Protein AF-A0A8B6FAY8-F1 (afdb_monomer)

Sequence (235 aa):
MKKMNVSWNGFGVEGAISLCDALKHNQVLEELNVMNCRLTTEAAVLIGKGLAVNETTALKVIKIGKNPMQSAGCYGICAAILRNPNCVLEEIDFEDVLVNKDFEEIFKQVKEQLPNIKMKHGGMEPPQKPKAKIHPMVKLMNYIEKNNLKLIDFFSQLDKDGSMCISYDEFEQGLEENGIKLTKEEIELLLEELDSDGDGDINFSELATGHTEFKERTDNINTILTASQPRPLTT

Nearest PDB structures (foldseek):
  4pki-assembly1_G  TM=7.526E-01  e=2.232E-03  Homo sapiens
  4z8g-assembly1_A  TM=7.901E-01  e=6.035E-03  Homo sapiens
  8iai-assembly1_Y  TM=6.857E-01  e=1.318E-03  Sus scrofa
  4kxf-assembly11_D  TM=5.486E-01  e=1.266E-01  Mus musculus
  4kxf-assembly2_B  TM=3.232E-01  e=2.272E-01  Mus musculus

Radius of gyration: 25.47 Å; Cα contacts (8 Å, |Δi|>4): 366; chains: 1; bounding box: 74×35×64 Å

Solvent-accessible surface area (backbone atoms only — not comparable to full-atom values): 12374 Å² total; per-residue (Å²): 115,46,69,48,77,56,47,72,34,90,41,30,52,68,42,19,51,54,47,10,63,51,39,40,71,33,62,56,42,28,33,44,31,45,27,39,13,60,27,32,34,67,19,34,35,38,36,12,53,10,53,27,65,18,72,61,39,42,40,27,34,44,32,54,15,54,24,70,19,54,33,68,11,56,36,33,36,46,55,15,48,69,63,18,89,51,63,55,54,42,34,42,34,30,41,72,27,42,31,46,70,70,38,57,56,51,47,53,55,40,36,72,78,35,76,76,49,42,77,45,56,49,47,69,51,75,85,71,70,80,72,76,80,75,54,53,68,58,57,53,49,51,47,35,59,75,69,71,47,53,72,68,58,54,48,60,65,30,30,79,87,68,76,69,39,31,41,65,67,34,47,57,50,35,32,53,78,70,68,50,90,70,54,70,72,43,49,52,53,47,46,70,66,27,32,81,87,70,82,71,42,40,37,65,68,33,54,54,47,42,52,51,54,52,49,53,55,51,54,50,51,53,51,54,61,63,70,67,56,79,76,80,84,81,126

InterPro domains:
  IPR001611 Leucine-rich repeat [PF13516] (3-20)
  IPR001611 Leucine-rich repeat [PF13516] (25-47)
  IPR002048 EF-hand domain [PF13499] (150-208)
  IPR002048 EF-hand domain [PS50222] (146-181)
  IPR002048 EF-hand domain [PS50222] (182-217)
  IPR002048 EF-hand domain [SM00054] (150-178)
  IPR002048 EF-hand domain [SM00054] (186-214)
  IPR002048 EF-hand domain [cd00051] (150-212)
  IPR011992 EF-hand domain pair [SSF47473] (138-211)
  IPR018247 EF-Hand 1, calcium-binding site [PS00018] (195-207)
  IPR032675 Leucine-rich repeat domain superfamily [G3DSA:3.80.10.10] (1-120)
  IPR052394 Leucine-rich repeat-containing protein [PTHR24114] (4-199)

Secondary structure (DSSP, 8-state):
--EEE-TTS--HHHHHHHHHHHHHT-SS--EEE-TTS---HHHHHHHHHHHHH-TT----EEE--SSS-HHHHHHHHHHHHHH-TT----EEEETT--B-HHHHHHHHHHHHH-TT-EEEES-BPP---------HHHHHHHHHHHTT--HHHHHHHH-SS--SEE-HHHHHHHHHHTT----HHHHHHHHHHH-SS-SSSEEHHHHHHHHHHHHHHHHHHHHHHHHTSPPP---

Foldseek 3Di:
DAEDAPAPAQCEQVVLLVLLVCLLAAQHHAYYHHANNQYALNSLLSNLNSLLNNQRDNHAYYAHANYNNAQSSLLSNLVSLLNHLNDNHQEYERAAHAHEPSSVVSVVVSCVSVVNHYYYHPYHDDPPDPPPPDQLLVLVVCLCVVVVHDLVRLQVQLPPVPPQWHALVSQVVSCVVSVRDDDPVSSVVVQVQQVPVPPRIHHSVSSVVSNVVVVVVVVVVVVVVVVPDDDPPDD

Organism: Mytilus galloprovincialis (NCBI:txid29158)

Structure (mmCIF, N/CA/C/O backbone):
data_AF-A0A8B6FAY8-F1
#
_entry.id   AF-A0A8B6FAY8-F1
#
loop_
_atom_site.group_PDB
_atom_site.id
_atom_site.type_symbol
_atom_site.label_atom_id
_atom_site.label_alt_id
_atom_site.label_comp_id
_atom_site.label_asym_id
_atom_site.label_entity_id
_atom_site.label_seq_id
_atom_site.pdbx_PDB_ins_code
_atom_site.Cartn_x
_atom_site.Cartn_y
_atom_site.Cartn_z
_atom_site.occupancy
_atom_site.B_iso_or_equiv
_atom_site.auth_seq_id
_atom_site.auth_comp_id
_atom_site.auth_asym_id
_atom_site.auth_atom_id
_atom_site.pdbx_PDB_model_num
ATOM 1 N N . MET A 1 1 ? -19.580 -13.620 21.944 1.00 77.75 1 MET A N 1
ATOM 2 C CA . MET A 1 1 ? -18.206 -13.524 22.493 1.00 77.75 1 MET A CA 1
ATOM 3 C C . MET A 1 1 ? -17.715 -12.099 22.261 1.00 77.75 1 MET A C 1
ATOM 5 O O . MET A 1 1 ? -17.911 -11.619 21.157 1.00 77.75 1 MET A O 1
ATOM 9 N N . LYS A 1 2 ? -17.158 -11.413 23.273 1.00 93.25 2 LYS A N 1
ATOM 10 C CA . LYS A 1 2 ? -16.755 -9.989 23.165 1.00 93.25 2 LYS A CA 1
ATOM 11 C C . LYS A 1 2 ? -15.282 -9.773 22.818 1.00 93.25 2 LYS A C 1
ATOM 13 O O . LYS A 1 2 ? -14.934 -8.736 22.276 1.00 93.25 2 LYS A O 1
ATOM 18 N N . LYS A 1 3 ? -14.418 -10.739 23.125 1.00 96.50 3 LYS A N 1
ATOM 19 C CA . LYS A 1 3 ? -12.984 -10.666 22.841 1.00 96.50 3 LYS A CA 1
ATOM 20 C C . LYS A 1 3 ? -12.551 -11.924 22.116 1.00 96.50 3 LYS A C 1
ATOM 22 O O . LYS A 1 3 ? -12.895 -13.016 22.561 1.00 96.50 3 LYS A O 1
ATOM 27 N N . MET A 1 4 ? -11.802 -11.763 21.037 1.00 95.19 4 MET A N 1
ATOM 28 C CA . MET A 1 4 ? -11.285 -12.857 20.228 1.00 95.19 4 MET A CA 1
ATOM 29 C C . MET A 1 4 ? -9.804 -12.614 19.980 1.00 95.19 4 MET A C 1
ATOM 31 O O . MET A 1 4 ? -9.412 -11.595 19.416 1.00 95.19 4 MET A O 1
ATOM 35 N N . ASN A 1 5 ? -8.981 -13.561 20.418 1.00 94.88 5 ASN A N 1
ATOM 36 C CA . ASN A 1 5 ? -7.552 -13.550 20.169 1.00 94.88 5 ASN A CA 1
ATOM 37 C C . ASN A 1 5 ? -7.186 -14.783 19.353 1.00 94.88 5 ASN A C 1
ATOM 39 O O . ASN A 1 5 ? -7.287 -15.905 19.839 1.00 94.88 5 ASN A O 1
ATOM 43 N N . VAL A 1 6 ? -6.766 -14.540 18.119 1.00 91.88 6 VAL A N 1
ATOM 44 C CA . VAL A 1 6 ? -6.257 -15.544 17.186 1.00 91.88 6 VAL A CA 1
ATOM 45 C C . VAL A 1 6 ? -4.869 -15.147 16.681 1.00 91.88 6 VAL A C 1
ATOM 47 O O . VAL A 1 6 ? -4.478 -15.547 15.590 1.00 91.88 6 VAL A O 1
ATOM 50 N N . SER A 1 7 ? -4.117 -14.367 17.465 1.00 92.94 7 SER A N 1
ATOM 51 C CA . SER A 1 7 ? -2.718 -14.045 17.161 1.00 92.94 7 SER A CA 1
ATOM 52 C C . SER A 1 7 ? -1.852 -15.302 17.038 1.00 92.94 7 SER A C 1
ATOM 54 O O . SER A 1 7 ? -2.200 -16.355 17.576 1.00 92.94 7 SER A O 1
ATOM 56 N N . TRP A 1 8 ? -0.723 -15.187 16.334 1.00 89.88 8 TRP A N 1
ATOM 57 C CA . TRP A 1 8 ? 0.223 -16.289 16.099 1.00 89.88 8 TRP A CA 1
ATOM 58 C C . TRP A 1 8 ? -0.372 -17.485 15.342 1.00 89.88 8 TRP A C 1
ATOM 60 O O . TRP A 1 8 ? 0.019 -18.630 15.559 1.00 89.88 8 TRP A O 1
ATOM 70 N N . ASN A 1 9 ? -1.296 -17.220 14.417 1.00 89.38 9 ASN A N 1
ATOM 71 C CA . ASN A 1 9 ? -1.856 -18.232 13.523 1.00 89.38 9 ASN A CA 1
ATOM 72 C C . ASN A 1 9 ? -1.519 -17.921 12.063 1.00 89.38 9 ASN A C 1
ATOM 74 O O . ASN A 1 9 ? -1.472 -16.770 11.659 1.00 89.38 9 ASN A O 1
ATOM 78 N N . GLY A 1 10 ? -1.322 -18.934 11.224 1.00 80.38 10 GLY A N 1
ATOM 79 C CA . GLY A 1 10 ? -1.042 -18.736 9.797 1.00 80.38 10 GLY A CA 1
ATOM 80 C C . GLY A 1 10 ? -2.285 -18.379 8.977 1.00 80.38 10 GLY A C 1
ATOM 81 O O . GLY A 1 10 ? -2.655 -19.165 8.117 1.00 80.38 10 GLY A O 1
ATOM 82 N N . PHE A 1 11 ? -2.940 -17.242 9.245 1.00 77.88 11 PHE A N 1
ATOM 83 C CA . PHE A 1 11 ? -4.167 -16.840 8.533 1.00 77.88 11 PHE A CA 1
ATOM 84 C C . PHE A 1 11 ? -3.900 -16.473 7.074 1.00 77.88 11 PHE A C 1
ATOM 86 O O . PHE A 1 11 ? -4.683 -16.854 6.208 1.00 77.88 11 PHE A O 1
ATOM 93 N N . GLY A 1 12 ? -2.830 -15.714 6.812 1.00 84.75 12 GLY A N 1
ATOM 94 C CA . GLY A 1 12 ? -2.558 -15.210 5.467 1.00 84.75 12 GLY A CA 1
ATOM 95 C C . GLY A 1 12 ? -3.711 -14.363 4.912 1.00 84.75 12 GLY A C 1
ATOM 96 O O . GLY A 1 12 ? -4.473 -13.744 5.660 1.00 84.75 12 GLY A O 1
ATOM 97 N N . VAL A 1 13 ? -3.836 -14.321 3.588 1.00 91.25 13 VAL A N 1
ATOM 98 C CA . VAL A 1 13 ? -4.863 -13.518 2.907 1.00 91.25 13 VAL A CA 1
ATOM 99 C C . VAL A 1 13 ? -6.238 -14.185 3.015 1.00 91.25 13 VAL A C 1
ATOM 101 O O . VAL A 1 13 ? -7.237 -13.508 3.236 1.00 91.25 13 VAL A O 1
ATOM 104 N N . GLU A 1 14 ? -6.304 -15.512 2.958 1.00 92.81 14 GLU A N 1
ATOM 105 C CA . GLU A 1 14 ? -7.540 -16.298 3.019 1.00 92.81 14 GLU A CA 1
ATOM 106 C C . GLU A 1 14 ? -8.270 -16.104 4.353 1.00 92.81 14 GLU A C 1
ATOM 108 O O . GLU A 1 14 ? -9.488 -15.893 4.410 1.00 92.81 14 GLU A O 1
ATOM 113 N N . GLY A 1 15 ? -7.510 -16.099 5.448 1.00 92.06 15 GLY A N 1
ATOM 114 C CA . GLY A 1 15 ? -8.042 -15.784 6.763 1.00 92.06 15 GLY A CA 1
ATOM 115 C C . GLY A 1 15 ? -8.535 -14.336 6.865 1.00 92.06 15 GLY A C 1
ATOM 116 O O . GLY A 1 15 ? -9.541 -14.073 7.525 1.00 92.06 15 GLY A O 1
ATOM 117 N N . ALA A 1 16 ? -7.883 -13.399 6.174 1.00 94.50 16 ALA A N 1
ATOM 118 C CA . ALA A 1 16 ? -8.314 -12.006 6.112 1.00 94.50 16 ALA A CA 1
ATOM 119 C C . ALA A 1 16 ? -9.612 -11.813 5.315 1.00 94.50 16 ALA A C 1
ATOM 121 O O . ALA A 1 16 ? -10.423 -10.972 5.694 1.00 94.50 16 ALA A O 1
ATOM 122 N N . ILE A 1 17 ? -9.849 -12.610 4.265 1.00 95.31 17 ILE A N 1
ATOM 123 C CA . ILE A 1 17 ? -11.136 -12.648 3.545 1.00 95.31 17 ILE A CA 1
ATOM 124 C C . ILE A 1 17 ? -12.249 -13.078 4.503 1.00 95.31 17 ILE A C 1
ATOM 126 O O . ILE A 1 17 ? -13.260 -12.392 4.636 1.00 95.31 17 ILE A O 1
ATOM 130 N N . SER A 1 18 ? -12.020 -14.164 5.241 1.00 95.06 18 SER A N 1
ATOM 131 C CA . SER A 1 18 ? -12.998 -14.679 6.205 1.00 95.06 18 SER A CA 1
ATOM 132 C C . SER A 1 18 ? -13.285 -13.666 7.321 1.00 95.06 18 SER A C 1
ATOM 134 O O . SER A 1 18 ? -14.437 -13.446 7.695 1.00 95.06 18 SER A O 1
ATOM 136 N N . LEU A 1 19 ? -12.241 -13.007 7.837 1.00 93.94 19 LEU A N 1
ATOM 137 C CA . LEU A 1 19 ? -12.380 -11.933 8.821 1.00 93.94 19 LEU A CA 1
ATOM 138 C C . LEU A 1 19 ? -13.103 -10.718 8.248 1.00 93.94 19 LEU A C 1
ATOM 140 O O . LEU A 1 19 ? -13.924 -10.142 8.949 1.00 93.94 19 LEU A O 1
ATOM 144 N N . CYS A 1 20 ? -12.818 -10.331 7.004 1.00 95.00 20 CYS A N 1
ATOM 145 C CA . CYS A 1 20 ? -13.522 -9.253 6.321 1.00 95.00 20 CYS A CA 1
ATOM 146 C C . CYS A 1 20 ? -15.024 -9.522 6.349 1.00 95.00 20 CYS A C 1
ATOM 148 O O . CYS A 1 20 ? -15.757 -8.707 6.901 1.00 95.00 20 CYS A O 1
ATOM 150 N N . ASP A 1 21 ? -15.465 -10.681 5.855 1.00 94.88 21 ASP A N 1
ATOM 151 C CA . ASP A 1 21 ? -16.883 -11.044 5.814 1.00 94.88 21 ASP A CA 1
ATOM 152 C C . ASP A 1 21 ? -17.516 -11.109 7.209 1.00 94.88 21 ASP A C 1
ATOM 154 O O . ASP A 1 21 ? -18.602 -10.566 7.418 1.00 94.88 21 ASP A O 1
ATOM 158 N N . ALA A 1 22 ? -16.819 -11.679 8.194 1.00 93.38 22 ALA A N 1
ATOM 159 C CA . ALA A 1 22 ? -17.295 -11.699 9.576 1.00 93.38 22 ALA A CA 1
ATOM 160 C C . ALA A 1 22 ? -17.425 -10.284 10.170 1.00 93.38 22 ALA A C 1
ATOM 162 O O . ALA A 1 22 ? -18.392 -9.983 10.873 1.00 93.38 22 ALA A O 1
ATOM 163 N N . LEU A 1 23 ? -16.467 -9.399 9.878 1.00 93.88 23 LEU A N 1
ATOM 164 C CA . LEU A 1 23 ? -16.452 -8.029 10.377 1.00 93.88 23 LEU A CA 1
ATOM 165 C C . LEU A 1 23 ? -17.563 -7.177 9.775 1.00 93.88 23 LEU A C 1
ATOM 167 O O . LEU A 1 23 ? -18.051 -6.319 10.500 1.00 93.88 23 LEU A O 1
ATOM 171 N N . LYS A 1 24 ? -18.019 -7.433 8.539 1.00 93.94 24 LYS A N 1
ATOM 172 C CA . LYS A 1 24 ? -19.167 -6.718 7.938 1.00 93.94 24 LYS A CA 1
ATOM 173 C C . LYS A 1 24 ? -20.433 -6.825 8.786 1.00 93.94 24 LYS A C 1
ATOM 175 O O . LYS A 1 24 ? -21.237 -5.901 8.818 1.00 93.94 24 LYS A O 1
ATOM 180 N N . HIS A 1 25 ? -20.599 -7.955 9.470 1.00 92.19 25 HIS A N 1
ATOM 181 C CA . HIS A 1 25 ? -21.801 -8.297 10.229 1.00 92.19 25 HIS A CA 1
ATOM 182 C C . HIS A 1 25 ? -21.568 -8.326 11.745 1.00 92.19 25 HIS A C 1
ATOM 184 O O . HIS A 1 25 ? -22.443 -8.749 12.503 1.00 92.19 25 HIS A O 1
ATOM 190 N N . ASN A 1 26 ? -20.389 -7.912 12.218 1.00 90.69 26 ASN A N 1
ATOM 191 C CA . ASN A 1 26 ? -20.065 -7.985 13.635 1.00 90.69 26 ASN A CA 1
ATOM 192 C C . ASN A 1 26 ? -20.876 -6.973 14.462 1.00 90.69 26 ASN A C 1
ATOM 194 O O . ASN A 1 26 ? -20.707 -5.770 14.304 1.00 90.69 26 ASN A O 1
ATOM 198 N N . GLN A 1 27 ? -21.658 -7.466 15.422 1.00 89.75 27 GLN A N 1
ATOM 199 C CA . GLN A 1 27 ? -22.455 -6.640 16.344 1.00 89.75 27 GLN A CA 1
ATOM 200 C C . GLN A 1 27 ? -22.048 -6.797 17.815 1.00 89.75 27 GLN A C 1
ATOM 202 O O . GLN A 1 27 ? -22.598 -6.131 18.686 1.00 89.75 27 GLN A O 1
ATOM 207 N N . VAL A 1 28 ? -21.127 -7.719 18.125 1.00 93.44 28 VAL A N 1
ATOM 208 C CA . VAL A 1 28 ? -20.870 -8.147 19.515 1.00 93.44 28 VAL A CA 1
ATOM 209 C C . VAL A 1 28 ? -19.389 -8.146 19.875 1.00 93.44 28 VAL A C 1
ATOM 211 O O . VAL A 1 28 ? -19.049 -7.938 21.039 1.00 93.44 28 VAL A O 1
ATOM 214 N N . LEU A 1 29 ? -18.497 -8.416 18.920 1.00 95.25 29 LEU A N 1
ATOM 215 C CA . LEU A 1 29 ? -17.065 -8.443 19.183 1.00 95.25 29 LEU A CA 1
ATOM 216 C C . LEU A 1 29 ? -16.560 -7.017 19.416 1.00 95.25 29 LEU A C 1
ATOM 218 O O . LEU A 1 29 ? -16.698 -6.163 18.544 1.00 95.25 29 LEU A O 1
ATOM 222 N N . GLU A 1 30 ? -15.960 -6.801 20.581 1.00 96.94 30 GLU A N 1
ATOM 223 C CA . GLU A 1 30 ? -15.401 -5.529 21.041 1.00 96.94 30 GLU A CA 1
ATOM 224 C C . GLU A 1 30 ? -13.873 -5.491 20.894 1.00 96.94 30 GLU A C 1
ATOM 226 O O . GLU A 1 30 ? -13.310 -4.426 20.661 1.00 96.94 30 GLU A O 1
ATOM 231 N N . GLU A 1 31 ? -13.189 -6.635 20.987 1.00 97.88 31 GLU A N 1
ATOM 232 C CA . GLU A 1 31 ? -11.732 -6.729 20.824 1.00 97.88 31 GLU A CA 1
ATOM 233 C C . GLU A 1 31 ? -11.356 -7.873 19.878 1.00 97.88 31 GLU A C 1
ATOM 235 O O . GLU A 1 31 ? -11.687 -9.035 20.136 1.00 97.88 31 GLU A O 1
ATOM 240 N N . LEU A 1 32 ? -10.621 -7.542 18.814 1.00 96.56 32 LEU A N 1
ATOM 241 C CA . LEU A 1 32 ? -10.039 -8.497 17.873 1.00 96.56 32 LEU A CA 1
ATOM 242 C C . LEU A 1 32 ? -8.514 -8.398 17.910 1.00 96.56 32 LEU A C 1
ATOM 244 O O . LEU A 1 32 ? -7.945 -7.339 17.651 1.00 96.56 32 LEU A O 1
ATOM 248 N N . ASN A 1 33 ? -7.852 -9.519 18.178 1.00 97.31 33 ASN A N 1
ATOM 249 C CA . ASN A 1 33 ? -6.403 -9.635 18.100 1.00 97.31 33 ASN A CA 1
ATOM 250 C C . ASN A 1 33 ? -5.999 -10.677 17.049 1.00 97.31 33 ASN A C 1
ATOM 252 O O . ASN A 1 33 ? -6.255 -11.870 17.215 1.00 97.31 33 ASN A O 1
ATOM 256 N N . VAL A 1 34 ? -5.356 -10.195 15.988 1.00 95.75 34 VAL A N 1
ATOM 257 C CA . VAL A 1 34 ? -4.842 -10.943 14.829 1.00 95.75 34 VAL A CA 1
ATOM 258 C C . VAL A 1 34 ? -3.355 -10.626 14.603 1.00 95.75 34 VAL A C 1
ATOM 260 O O . VAL A 1 34 ? -2.861 -10.625 13.474 1.00 95.75 34 VAL A O 1
ATOM 263 N N . MET A 1 35 ? -2.630 -10.296 15.677 1.00 95.12 35 MET A N 1
ATOM 264 C CA . MET A 1 35 ? -1.199 -10.011 15.591 1.00 95.12 35 MET A CA 1
ATOM 265 C C . MET A 1 35 ? -0.406 -11.237 15.143 1.00 95.12 35 MET A C 1
ATOM 267 O O . MET A 1 35 ? -0.705 -12.361 15.542 1.00 95.12 35 MET A O 1
ATOM 271 N N . ASN A 1 36 ? 0.655 -11.013 14.370 1.00 92.75 36 ASN A N 1
ATOM 272 C CA . ASN A 1 36 ? 1.551 -12.076 13.914 1.00 92.75 36 ASN A CA 1
ATOM 273 C C . ASN A 1 36 ? 0.829 -13.229 13.197 1.00 92.75 36 ASN A C 1
ATOM 275 O O . ASN A 1 36 ? 1.046 -14.409 13.471 1.00 92.75 36 ASN A O 1
ATOM 279 N N . CYS A 1 37 ? -0.060 -12.855 12.279 1.00 93.62 37 CYS A N 1
ATOM 280 C CA . CYS A 1 37 ? -0.882 -13.764 11.494 1.00 93.62 37 CYS A CA 1
ATOM 281 C C . CYS A 1 37 ? -0.487 -13.857 10.008 1.00 93.62 37 CYS A C 1
ATOM 283 O O . CYS A 1 37 ? -1.244 -14.379 9.185 1.00 93.62 37 CYS A O 1
ATOM 285 N N . ARG A 1 38 ? 0.708 -13.350 9.663 1.00 92.31 38 ARG A N 1
ATOM 286 C CA . ARG A 1 38 ? 1.231 -13.212 8.288 1.00 92.31 38 ARG A CA 1
ATOM 287 C C . ARG A 1 38 ? 0.305 -12.403 7.370 1.00 92.31 38 ARG A C 1
ATOM 289 O O . ARG A 1 38 ? 0.188 -12.694 6.183 1.00 92.31 38 ARG A O 1
ATOM 296 N N . LEU A 1 39 ? -0.346 -11.379 7.919 1.00 93.88 39 LEU A N 1
ATOM 297 C CA . LEU A 1 39 ? -1.227 -10.495 7.159 1.00 93.88 39 LEU A CA 1
ATOM 298 C C . LEU A 1 39 ? -0.387 -9.521 6.322 1.00 93.88 39 LEU A C 1
ATOM 300 O O . LEU A 1 39 ? 0.304 -8.655 6.854 1.00 93.88 39 LEU A O 1
ATOM 304 N N . THR A 1 40 ? -0.425 -9.686 5.004 1.00 95.38 40 THR A N 1
ATOM 305 C CA . THR A 1 40 ? 0.199 -8.768 4.043 1.00 95.38 40 THR A CA 1
ATOM 306 C C . THR A 1 40 ? -0.588 -7.457 3.938 1.00 95.38 40 THR A C 1
ATOM 308 O O . THR A 1 40 ? -1.651 -7.288 4.541 1.00 95.38 40 THR A O 1
ATOM 311 N N . THR A 1 41 ? -0.092 -6.512 3.138 1.00 95.56 41 THR A N 1
ATOM 312 C CA . THR A 1 41 ? -0.809 -5.266 2.825 1.00 95.56 41 THR A CA 1
ATOM 313 C C . THR A 1 41 ? -2.215 -5.539 2.286 1.00 95.56 41 THR A C 1
ATOM 315 O O . THR A 1 41 ? -3.179 -4.923 2.733 1.00 95.56 41 THR A O 1
ATOM 318 N N . GLU A 1 42 ? -2.348 -6.507 1.378 1.00 95.81 42 GLU A N 1
ATOM 319 C CA . GLU A 1 42 ? -3.635 -6.922 0.813 1.00 95.81 42 GLU A CA 1
ATOM 320 C C . GLU A 1 42 ? -4.598 -7.432 1.893 1.00 95.81 42 GLU A C 1
ATOM 322 O O . GLU A 1 42 ? -5.752 -7.003 1.956 1.00 95.81 42 GLU A O 1
ATOM 327 N N . ALA A 1 43 ? -4.108 -8.287 2.793 1.00 95.56 43 ALA A N 1
ATOM 328 C CA . ALA A 1 43 ? -4.891 -8.817 3.903 1.00 95.56 43 ALA A CA 1
ATOM 329 C C . ALA A 1 43 ? -5.418 -7.699 4.823 1.00 95.56 43 ALA A C 1
ATOM 331 O O . ALA A 1 43 ? -6.592 -7.696 5.198 1.00 95.56 43 ALA A O 1
ATOM 332 N N . ALA A 1 44 ? -4.582 -6.709 5.147 1.00 96.81 44 ALA A N 1
ATOM 333 C CA . ALA A 1 44 ? -5.003 -5.553 5.935 1.00 96.81 44 ALA A CA 1
ATOM 334 C C . ALA A 1 44 ? -6.073 -4.714 5.221 1.00 96.81 44 ALA A C 1
ATOM 336 O O . ALA A 1 44 ? -7.054 -4.306 5.842 1.00 96.81 44 ALA A O 1
ATOM 337 N N . VAL A 1 45 ? -5.939 -4.501 3.908 1.00 96.19 45 VAL A N 1
ATOM 338 C CA . VAL A 1 45 ? -6.952 -3.794 3.109 1.00 96.19 45 VAL A CA 1
ATOM 339 C C . VAL A 1 45 ? -8.283 -4.548 3.109 1.00 96.19 45 VAL A C 1
ATOM 341 O O . VAL A 1 45 ? -9.334 -3.918 3.225 1.00 96.19 45 VAL A O 1
ATOM 344 N N . LEU A 1 46 ? -8.268 -5.881 3.019 1.00 97.25 46 LEU A N 1
ATOM 345 C CA . LEU A 1 46 ? -9.479 -6.703 3.113 1.00 97.25 46 LEU A CA 1
ATOM 346 C C . LEU A 1 46 ? -10.155 -6.558 4.478 1.00 97.25 46 LEU A C 1
ATOM 348 O O . LEU A 1 46 ? -11.352 -6.287 4.531 1.00 97.25 46 LEU A O 1
ATOM 352 N N . ILE A 1 47 ? -9.398 -6.651 5.571 1.00 95.50 47 ILE A N 1
ATOM 353 C CA . ILE A 1 47 ? -9.924 -6.408 6.924 1.00 95.50 47 ILE A CA 1
ATOM 354 C C . ILE A 1 47 ? -10.527 -4.999 7.016 1.00 95.50 47 ILE A C 1
ATOM 356 O O . ILE A 1 47 ? -11.644 -4.834 7.508 1.00 95.50 47 ILE A O 1
ATOM 360 N N . GLY A 1 48 ? -9.839 -3.995 6.464 1.00 96.44 48 GLY A N 1
ATOM 361 C CA . GLY A 1 48 ? -10.339 -2.628 6.353 1.00 96.44 48 GLY A CA 1
ATOM 362 C C . GLY A 1 48 ? -11.672 -2.545 5.607 1.00 96.44 48 GLY A C 1
ATOM 363 O O . GLY A 1 48 ? -12.594 -1.895 6.084 1.00 96.44 48 GLY A O 1
ATOM 364 N N . LYS A 1 49 ? -11.841 -3.246 4.480 1.00 95.62 49 LYS A N 1
ATOM 365 C CA . LYS A 1 49 ? -13.130 -3.284 3.761 1.00 95.62 49 LYS A CA 1
ATOM 366 C C . LYS A 1 49 ? -14.269 -3.793 4.648 1.00 95.62 49 LYS A C 1
ATOM 368 O O . LYS A 1 49 ? -15.352 -3.222 4.597 1.00 95.62 49 LYS A O 1
ATOM 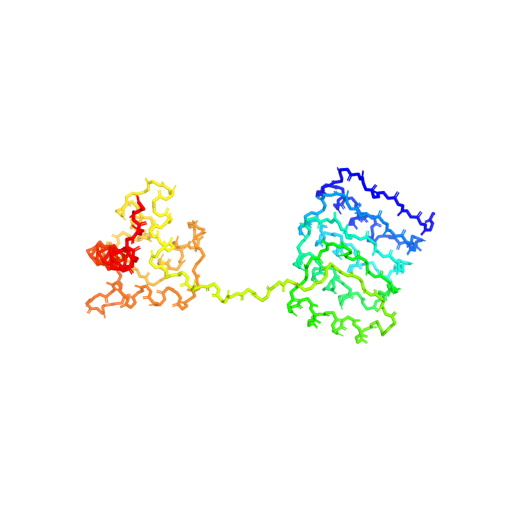373 N N . GLY A 1 50 ? -14.022 -4.812 5.472 1.00 94.94 50 GLY A N 1
ATOM 374 C CA . GLY A 1 50 ? -15.001 -5.311 6.442 1.00 94.94 50 GLY A CA 1
ATOM 375 C C . GLY A 1 50 ? -15.382 -4.261 7.490 1.00 94.94 50 GLY A C 1
ATOM 376 O O . GLY A 1 50 ? -16.563 -4.060 7.763 1.00 94.94 50 GLY A O 1
ATOM 377 N N . LEU A 1 51 ? -14.391 -3.539 8.023 1.00 94.44 51 LEU A N 1
ATOM 378 C CA . LEU A 1 51 ? -14.611 -2.440 8.973 1.00 94.44 51 LEU A CA 1
ATOM 379 C C . LEU A 1 51 ? -15.364 -1.259 8.351 1.00 94.44 51 LEU A C 1
ATOM 381 O O . LEU A 1 51 ? -16.192 -0.651 9.023 1.00 94.44 51 LEU A O 1
ATOM 385 N N . ALA A 1 52 ? -15.083 -0.934 7.088 1.00 95.31 52 ALA A N 1
ATOM 386 C CA . ALA A 1 52 ? -15.647 0.227 6.404 1.00 95.31 52 ALA A CA 1
ATOM 387 C C . ALA A 1 52 ? -17.169 0.130 6.215 1.00 95.31 52 ALA A C 1
ATOM 389 O O . ALA A 1 52 ? -17.852 1.146 6.230 1.00 95.31 52 ALA A O 1
ATOM 390 N N . VAL A 1 53 ? -17.691 -1.085 6.025 1.00 92.81 53 VAL A N 1
ATOM 391 C CA . VAL A 1 53 ? -19.115 -1.313 5.724 1.00 92.81 53 VAL A CA 1
ATOM 392 C C . VAL A 1 53 ? -19.947 -1.702 6.944 1.00 92.81 53 VAL A C 1
ATOM 394 O O . VAL A 1 53 ? -21.166 -1.787 6.843 1.00 92.81 53 VAL A O 1
ATOM 397 N N . ASN A 1 54 ? -19.322 -1.978 8.090 1.00 87.94 54 ASN A N 1
ATOM 398 C CA . ASN A 1 54 ? -20.065 -2.386 9.277 1.00 87.94 54 ASN A CA 1
ATOM 399 C C . ASN A 1 54 ? -20.687 -1.174 9.985 1.00 87.94 54 ASN A C 1
ATOM 401 O O . ASN A 1 54 ? -20.045 -0.511 10.802 1.00 87.94 54 ASN A O 1
ATOM 405 N N . GLU A 1 55 ? -21.962 -0.930 9.699 1.00 82.88 55 GLU A N 1
ATOM 406 C CA . GLU A 1 55 ? -22.752 0.168 10.266 1.00 82.88 55 GLU A CA 1
ATOM 407 C C . GLU A 1 55 ? -23.068 -0.005 11.761 1.00 82.88 55 GLU A C 1
ATOM 409 O O . GLU A 1 55 ? -23.325 0.976 12.451 1.00 82.88 55 GLU A O 1
ATOM 414 N N . THR A 1 56 ? -23.038 -1.240 12.269 1.00 76.56 56 THR A N 1
ATOM 415 C CA . THR A 1 56 ? -23.428 -1.604 13.645 1.00 76.56 56 THR A CA 1
ATOM 416 C C . THR A 1 56 ? -22.246 -2.126 14.463 1.00 76.56 56 THR A C 1
ATOM 418 O O . THR A 1 56 ? -22.412 -2.980 15.337 1.00 76.56 56 THR A O 1
ATOM 421 N N . THR A 1 57 ? -21.032 -1.671 14.144 1.00 78.69 57 THR A N 1
ATOM 422 C CA . THR A 1 57 ? -19.817 -2.236 14.731 1.00 78.69 57 THR A CA 1
ATOM 423 C C . THR A 1 57 ? -19.746 -1.977 16.234 1.00 78.69 57 THR A C 1
ATOM 425 O O . THR A 1 57 ? -19.821 -0.844 16.699 1.00 78.69 57 THR A O 1
ATOM 428 N N . ALA A 1 58 ? -19.564 -3.047 17.008 1.00 90.62 58 ALA A N 1
ATOM 429 C CA . ALA A 1 58 ? -19.236 -2.968 18.432 1.00 90.62 58 ALA A CA 1
ATOM 430 C C . ALA A 1 58 ? -17.718 -2.967 18.684 1.00 90.62 58 ALA A C 1
ATOM 432 O O . ALA A 1 58 ? -17.288 -2.947 19.838 1.00 90.62 58 ALA A O 1
ATOM 433 N N . LEU A 1 59 ? -16.900 -3.034 17.623 1.00 95.50 59 LEU A N 1
ATOM 434 C CA . LEU A 1 59 ? -15.460 -3.227 17.746 1.00 95.50 59 LEU A CA 1
ATOM 435 C C . LEU A 1 59 ? -14.791 -1.952 18.268 1.00 95.50 59 LEU A C 1
ATOM 437 O O . LEU A 1 59 ? -14.797 -0.919 17.606 1.00 95.50 59 LEU A O 1
ATOM 441 N N . LYS A 1 60 ? -14.184 -2.063 19.450 1.00 96.94 60 LYS A N 1
ATOM 442 C CA . LYS A 1 60 ? -13.472 -0.993 20.158 1.00 96.94 60 LYS A CA 1
ATOM 443 C C . LYS A 1 60 ? -11.963 -1.105 20.005 1.00 96.94 60 LYS A C 1
ATOM 445 O O . LYS A 1 60 ? -11.272 -0.095 19.990 1.00 96.94 60 LYS A O 1
ATOM 450 N N . VAL A 1 61 ? -11.441 -2.323 19.901 1.00 97.94 61 VAL A N 1
ATOM 451 C CA . VAL A 1 61 ? -10.000 -2.574 19.863 1.00 97.94 61 VAL A CA 1
ATOM 452 C C . VAL A 1 61 ? -9.671 -3.521 18.721 1.00 97.94 61 VAL A C 1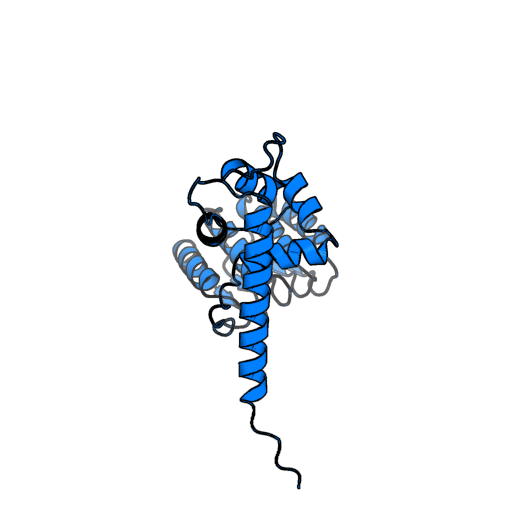
ATOM 454 O O . VAL A 1 61 ? -10.198 -4.635 18.658 1.00 97.94 61 VAL A O 1
ATOM 457 N N . ILE A 1 62 ? -8.752 -3.105 17.853 1.00 97.31 62 ILE A N 1
ATOM 458 C CA . ILE A 1 62 ? -8.157 -3.979 16.842 1.00 97.31 62 ILE A CA 1
ATOM 459 C C . ILE A 1 62 ? -6.639 -4.015 16.996 1.00 97.31 62 ILE A C 1
ATOM 461 O O . ILE A 1 62 ? -5.966 -2.987 16.961 1.00 97.31 62 ILE A O 1
ATOM 465 N N . LYS A 1 63 ? -6.097 -5.223 17.163 1.00 98.06 63 LYS A N 1
ATOM 466 C CA . LYS A 1 63 ? -4.656 -5.477 17.233 1.00 98.06 63 LYS A CA 1
ATOM 467 C C . LYS A 1 63 ? -4.233 -6.280 16.017 1.00 98.06 63 LYS A C 1
ATOM 469 O O . LYS A 1 63 ? -4.586 -7.453 15.895 1.00 98.06 63 LYS A O 1
ATOM 474 N N . ILE A 1 64 ? -3.507 -5.633 15.114 1.00 96.38 64 ILE A N 1
ATOM 475 C CA . ILE A 1 64 ? -3.087 -6.181 13.816 1.00 96.38 64 ILE A CA 1
ATOM 476 C C . ILE A 1 64 ? -1.579 -6.002 13.568 1.00 96.38 64 ILE A C 1
ATOM 478 O O . ILE A 1 64 ? -1.081 -6.393 12.519 1.00 96.38 64 ILE A O 1
ATOM 482 N N . GLY A 1 65 ? -0.835 -5.478 14.547 1.00 94.81 65 GLY A N 1
ATOM 483 C CA . GLY A 1 65 ? 0.624 -5.379 14.529 1.00 94.81 65 GLY A CA 1
ATOM 484 C C . GLY A 1 65 ? 1.359 -6.715 14.361 1.00 94.81 65 GLY A C 1
ATOM 485 O O . GLY A 1 65 ? 0.764 -7.796 14.316 1.00 94.81 65 GLY A O 1
ATOM 486 N N . LYS A 1 66 ? 2.687 -6.641 14.251 1.00 94.12 66 LYS A N 1
ATOM 487 C CA . LYS A 1 66 ? 3.595 -7.771 13.999 1.00 94.12 66 LYS A CA 1
ATOM 488 C C . LYS A 1 66 ? 3.228 -8.544 12.731 1.00 94.12 66 LYS A C 1
ATOM 490 O O . LYS A 1 66 ? 3.427 -9.750 12.645 1.00 94.12 66 LYS A O 1
ATOM 495 N N . ASN A 1 67 ? 2.666 -7.850 11.746 1.00 94.12 67 ASN A N 1
ATOM 496 C CA . ASN A 1 67 ? 2.283 -8.398 10.452 1.00 94.12 67 ASN A CA 1
ATOM 497 C C . ASN A 1 67 ? 3.012 -7.650 9.326 1.00 94.12 67 ASN A C 1
ATOM 499 O O . ASN A 1 67 ? 3.219 -6.440 9.443 1.00 94.12 67 ASN A O 1
ATOM 503 N N . PRO A 1 68 ? 3.369 -8.321 8.213 1.00 92.56 68 PRO A N 1
ATOM 504 C CA . PRO A 1 68 ? 4.061 -7.711 7.075 1.00 92.56 68 PRO A CA 1
ATOM 505 C C . PRO A 1 68 ? 3.124 -6.843 6.211 1.00 92.56 68 PRO A C 1
ATOM 507 O O . PRO A 1 68 ? 3.120 -6.931 4.983 1.00 92.56 68 PRO A O 1
ATOM 510 N N . MET A 1 69 ? 2.304 -6.004 6.844 1.00 93.06 69 MET A N 1
ATOM 511 C CA . MET A 1 69 ? 1.301 -5.178 6.176 1.00 93.06 69 MET A CA 1
ATOM 512 C C . MET A 1 69 ? 1.857 -3.863 5.622 1.00 93.06 69 MET A C 1
ATOM 514 O O . MET A 1 69 ? 1.205 -3.251 4.773 1.00 93.06 69 MET A O 1
ATOM 518 N N . GLN A 1 70 ? 3.074 -3.485 6.038 1.00 94.31 70 GLN A N 1
ATOM 519 C CA . GLN A 1 70 ? 3.758 -2.234 5.675 1.00 94.31 70 GLN A CA 1
ATOM 520 C C . GLN A 1 70 ? 2.934 -0.986 6.058 1.00 94.31 70 GLN A C 1
ATOM 522 O O . GLN A 1 70 ? 1.785 -1.096 6.496 1.00 94.31 70 GLN A O 1
ATOM 527 N N . SER A 1 71 ? 3.485 0.216 5.855 1.00 95.44 71 SER A N 1
ATOM 528 C CA . SER A 1 71 ? 2.729 1.459 6.083 1.00 95.44 71 SER A CA 1
ATOM 529 C C . SER A 1 71 ? 1.430 1.510 5.261 1.00 95.44 71 SER A C 1
ATOM 531 O O . SER A 1 71 ? 0.384 1.932 5.752 1.00 95.44 71 SER A O 1
ATOM 533 N N . ALA A 1 72 ? 1.454 0.989 4.028 1.00 94.31 72 ALA A N 1
ATOM 534 C CA . ALA A 1 72 ? 0.292 0.950 3.137 1.00 94.31 72 ALA A CA 1
ATOM 535 C C . ALA A 1 72 ? -0.898 0.157 3.715 1.00 94.31 72 ALA A C 1
ATOM 537 O O . ALA A 1 72 ? -2.053 0.539 3.528 1.00 94.31 72 ALA A O 1
ATOM 538 N N . GLY A 1 73 ? -0.642 -0.930 4.450 1.00 96.69 73 GLY A N 1
ATOM 539 C CA . GLY A 1 73 ? -1.699 -1.696 5.108 1.00 96.69 73 GLY A CA 1
ATOM 540 C C . GLY A 1 73 ? -2.315 -0.922 6.272 1.00 96.69 73 GLY A C 1
ATOM 541 O O . GLY A 1 73 ? -3.538 -0.896 6.412 1.00 96.69 73 GLY A O 1
ATOM 542 N N . CYS A 1 74 ? -1.484 -0.249 7.076 1.00 97.94 74 CYS A N 1
ATOM 543 C CA . CYS A 1 74 ? -1.940 0.631 8.157 1.00 97.94 74 CYS A CA 1
ATOM 544 C C . CYS A 1 74 ? -2.797 1.778 7.609 1.00 97.94 74 CYS A C 1
ATOM 546 O O . CYS A 1 74 ? -3.891 2.031 8.116 1.00 97.94 74 CYS A O 1
ATOM 548 N N . TYR A 1 75 ? -2.349 2.400 6.515 1.00 98.06 75 TYR A N 1
ATOM 549 C CA . TYR A 1 75 ? -3.113 3.405 5.778 1.00 98.06 75 TYR A CA 1
ATOM 550 C C . TYR A 1 75 ? -4.477 2.858 5.338 1.00 98.06 75 TYR A C 1
ATOM 552 O O . TYR A 1 75 ? -5.497 3.508 5.550 1.00 98.06 75 TYR A O 1
ATOM 560 N N . GLY A 1 76 ? -4.524 1.641 4.784 1.00 97.38 76 GLY A N 1
ATOM 561 C CA . GLY A 1 76 ? -5.770 0.996 4.358 1.00 97.38 76 GLY A CA 1
ATOM 562 C C . GLY A 1 76 ? -6.796 0.827 5.486 1.00 97.38 76 GLY A C 1
ATOM 563 O O . GLY A 1 76 ? -7.990 1.042 5.266 1.00 97.38 76 GLY A O 1
ATOM 564 N N . ILE A 1 77 ? -6.340 0.504 6.701 1.00 97.81 77 ILE A N 1
ATOM 565 C CA . ILE A 1 77 ? -7.194 0.442 7.896 1.00 97.81 77 ILE A CA 1
ATOM 566 C C . ILE A 1 77 ? -7.691 1.841 8.287 1.00 97.81 77 ILE A C 1
ATOM 568 O O . ILE A 1 77 ? -8.887 2.020 8.508 1.00 97.81 77 ILE A O 1
ATOM 572 N N . CYS A 1 78 ? -6.822 2.855 8.316 1.00 98.06 78 CYS A N 1
ATOM 573 C CA . CYS A 1 78 ? -7.230 4.236 8.601 1.00 98.06 78 CYS A CA 1
ATOM 574 C C . CYS A 1 78 ? -8.242 4.768 7.572 1.00 98.06 78 CYS A C 1
ATOM 576 O O . CYS A 1 78 ? -9.270 5.328 7.946 1.00 98.06 78 CYS A O 1
ATOM 578 N N . ALA A 1 79 ? -8.019 4.511 6.283 1.00 97.94 79 ALA A N 1
ATOM 579 C CA . ALA A 1 79 ? -8.942 4.875 5.210 1.00 97.94 79 ALA A CA 1
ATOM 580 C C . ALA A 1 79 ? -10.291 4.148 5.317 1.00 97.94 79 ALA A C 1
ATOM 582 O O . ALA A 1 79 ? -11.326 4.667 4.902 1.00 97.94 79 ALA A O 1
ATOM 583 N N . ALA A 1 80 ? -10.313 2.926 5.850 1.00 96.94 80 ALA A N 1
ATOM 584 C CA . ALA A 1 80 ? -11.561 2.234 6.148 1.00 96.94 80 ALA A CA 1
ATOM 585 C C . ALA A 1 80 ? -12.341 2.897 7.289 1.00 96.94 80 ALA A C 1
ATOM 587 O O . ALA A 1 80 ? -13.552 3.052 7.173 1.00 96.94 80 ALA A O 1
ATOM 588 N N . ILE A 1 81 ? -11.652 3.329 8.346 1.00 96.38 81 ILE A N 1
ATOM 589 C CA . ILE A 1 81 ? -12.267 4.040 9.474 1.00 96.38 81 ILE A CA 1
ATOM 590 C C . ILE A 1 81 ? -12.900 5.352 9.010 1.00 96.38 81 ILE A C 1
ATOM 592 O O . ILE A 1 81 ? -14.051 5.613 9.344 1.00 96.38 81 ILE A O 1
ATOM 596 N N . LEU A 1 82 ? -12.192 6.122 8.179 1.00 96.69 82 LEU A N 1
ATOM 597 C CA . LEU A 1 82 ? -12.711 7.378 7.624 1.00 96.69 82 LEU A CA 1
ATOM 598 C C . LEU A 1 82 ? -13.960 7.196 6.755 1.00 96.69 82 LEU A C 1
ATOM 600 O O . LEU A 1 82 ? -14.797 8.086 6.656 1.00 96.69 82 LEU A O 1
ATOM 604 N N . ARG A 1 83 ? -14.103 6.028 6.122 1.00 95.94 83 ARG A N 1
ATOM 605 C CA . ARG A 1 83 ? -15.291 5.687 5.330 1.00 95.94 83 ARG A CA 1
ATOM 606 C C . ARG A 1 83 ? -16.463 5.196 6.175 1.00 95.94 83 ARG A C 1
ATOM 608 O O . ARG A 1 83 ? -17.574 5.156 5.660 1.00 95.94 83 ARG A O 1
ATOM 615 N N . ASN A 1 84 ? -16.230 4.834 7.436 1.00 94.44 84 ASN A N 1
ATOM 616 C CA . ASN A 1 84 ? -17.272 4.385 8.349 1.00 94.44 84 ASN A CA 1
ATOM 617 C C . ASN A 1 84 ? -17.563 5.458 9.413 1.00 94.44 84 ASN A C 1
ATOM 619 O O . ASN A 1 84 ? -16.903 5.470 10.456 1.00 94.44 84 ASN A O 1
ATOM 623 N N . PRO A 1 85 ? -18.572 6.327 9.213 1.00 91.50 85 PRO A N 1
ATOM 624 C CA . PRO A 1 85 ? -18.929 7.358 10.190 1.00 91.50 85 PRO A CA 1
ATOM 625 C C . PRO A 1 85 ? -19.440 6.781 11.521 1.00 91.50 85 PRO A C 1
ATOM 627 O O . PRO A 1 85 ? -19.398 7.470 12.534 1.00 91.50 85 PRO A O 1
ATOM 630 N N . ASN A 1 86 ? -19.873 5.515 11.535 1.00 90.69 86 ASN A N 1
ATOM 631 C CA . ASN A 1 86 ? -20.337 4.804 12.729 1.00 90.69 86 ASN A CA 1
ATOM 632 C C . ASN A 1 86 ? -19.210 4.029 13.431 1.00 90.69 86 ASN A C 1
ATOM 634 O O . ASN A 1 86 ? -19.474 3.249 14.345 1.00 90.69 86 ASN A O 1
ATOM 638 N N . CYS A 1 87 ? -17.954 4.190 13.003 1.00 93.38 87 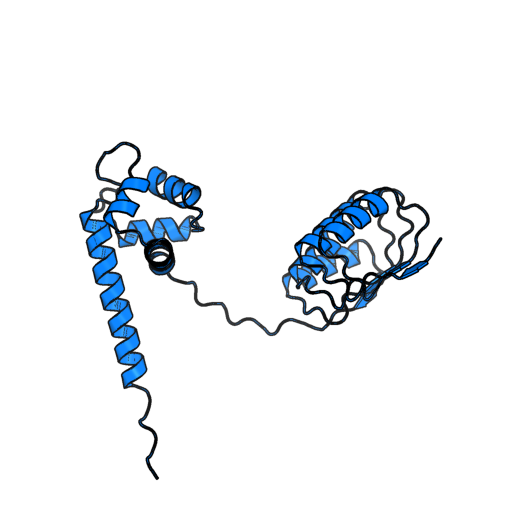CYS A N 1
ATOM 639 C CA . CYS A 1 87 ? -16.827 3.538 13.653 1.00 93.38 87 CYS A CA 1
ATOM 640 C C . CYS A 1 87 ? -16.716 3.991 15.117 1.00 93.38 87 CYS A C 1
ATOM 642 O O . CYS A 1 87 ? -16.740 5.182 15.412 1.00 93.38 87 CYS A O 1
ATOM 644 N N . VAL A 1 88 ? -16.551 3.035 16.032 1.00 95.12 88 VAL A N 1
ATOM 645 C CA . VAL A 1 88 ? -16.420 3.284 17.480 1.00 95.12 88 VAL A CA 1
ATOM 646 C C . VAL A 1 88 ? -15.083 2.794 18.037 1.00 95.12 88 VAL A C 1
ATOM 648 O O . VAL A 1 88 ? -14.963 2.535 19.234 1.00 95.12 88 VAL A O 1
ATOM 651 N N . LEU A 1 89 ? -14.073 2.632 17.175 1.00 96.38 89 LEU A N 1
ATOM 652 C CA . LEU A 1 89 ? -12.752 2.180 17.603 1.00 96.38 89 LEU A CA 1
ATOM 653 C C . LEU A 1 89 ? -12.132 3.165 18.602 1.00 96.38 89 LEU A C 1
ATOM 655 O O . LEU A 1 89 ? -12.041 4.368 18.369 1.00 96.38 89 LEU A O 1
ATOM 659 N N . GLU A 1 90 ? -11.655 2.611 19.707 1.00 97.62 90 GLU A N 1
ATOM 660 C CA . GLU A 1 90 ? -10.964 3.300 20.792 1.00 97.62 90 GLU A CA 1
ATOM 661 C C . GLU A 1 90 ? -9.450 3.033 20.739 1.00 97.62 90 GLU A C 1
ATOM 663 O O . GLU A 1 90 ? -8.666 3.863 21.196 1.00 97.62 90 GLU A O 1
ATOM 668 N N . GLU A 1 91 ? -9.013 1.899 20.177 1.00 98.25 91 GLU A N 1
ATOM 669 C CA . GLU A 1 91 ? -7.595 1.547 20.047 1.00 98.25 91 GLU A CA 1
ATOM 670 C C . GLU A 1 91 ? -7.291 0.778 18.754 1.00 98.25 91 GLU A C 1
ATOM 672 O O . GLU A 1 91 ? -7.962 -0.200 18.410 1.00 98.25 91 GLU A O 1
ATOM 677 N N . ILE A 1 92 ? -6.220 1.200 18.076 1.00 97.69 92 ILE A N 1
ATOM 678 C CA . ILE A 1 92 ? -5.603 0.493 16.954 1.00 97.69 92 ILE A CA 1
ATOM 679 C C . ILE A 1 92 ? -4.154 0.176 17.314 1.00 97.69 92 ILE A C 1
ATOM 681 O O . ILE A 1 92 ? -3.369 1.072 17.633 1.00 97.69 92 ILE A O 1
ATOM 685 N N . ASP A 1 93 ? -3.791 -1.098 17.237 1.00 98.12 93 ASP A N 1
ATOM 686 C CA . ASP A 1 93 ? -2.441 -1.557 17.540 1.00 98.12 93 ASP A CA 1
ATOM 687 C C . ASP A 1 93 ? -1.753 -2.112 16.283 1.00 98.12 93 ASP A C 1
ATOM 689 O O . ASP A 1 93 ? -2.078 -3.208 15.811 1.00 98.12 93 ASP A O 1
ATOM 693 N N . PHE A 1 94 ? -0.811 -1.329 15.750 1.00 97.81 94 PHE A N 1
ATOM 694 C CA . PHE A 1 94 ? 0.114 -1.668 14.668 1.00 97.81 94 PHE A CA 1
ATOM 695 C C . PHE A 1 94 ? 1.541 -1.933 15.194 1.00 97.81 94 PHE A C 1
ATOM 697 O O . PHE A 1 94 ? 2.506 -1.615 14.499 1.00 97.81 94 PHE A O 1
ATOM 704 N N . GLU A 1 95 ? 1.705 -2.454 16.421 1.00 95.88 95 GLU A N 1
ATOM 705 C CA . GLU A 1 95 ? 3.016 -2.806 17.008 1.00 95.88 95 GLU A CA 1
ATOM 706 C C . GLU A 1 95 ? 3.979 -3.422 15.970 1.00 95.88 95 GLU A C 1
ATOM 708 O O . GLU A 1 95 ? 3.564 -4.237 15.150 1.00 95.88 95 GLU A O 1
ATOM 713 N N . ASP A 1 96 ? 5.256 -3.032 15.986 1.00 94.25 96 ASP A N 1
ATOM 714 C CA . ASP A 1 96 ? 6.303 -3.482 15.046 1.00 94.25 96 ASP A CA 1
ATOM 715 C C . ASP A 1 96 ? 6.041 -3.234 13.545 1.00 94.25 96 ASP A C 1
ATOM 717 O O . ASP A 1 96 ? 6.738 -3.788 12.695 1.00 94.25 96 ASP A O 1
ATOM 721 N N . VAL A 1 97 ? 5.088 -2.370 13.182 1.00 95.38 97 VAL A N 1
ATOM 722 C CA . VAL A 1 97 ? 4.939 -1.886 11.800 1.00 95.38 97 VAL A CA 1
ATOM 723 C C . VAL A 1 97 ? 5.473 -0.461 11.694 1.00 95.38 97 VAL A C 1
ATOM 725 O O . VAL A 1 97 ? 4.979 0.444 12.369 1.00 95.38 97 VAL A O 1
ATOM 728 N N . LEU A 1 98 ? 6.488 -0.258 10.852 1.00 95.31 98 LEU A N 1
ATOM 729 C CA . LEU A 1 98 ? 6.975 1.079 10.510 1.00 95.31 98 LEU A CA 1
ATOM 730 C C . LEU A 1 98 ? 5.954 1.793 9.619 1.00 95.31 98 LEU A C 1
ATOM 732 O O . LEU A 1 98 ? 5.379 1.180 8.717 1.00 95.31 98 LEU A O 1
ATOM 736 N N . VAL A 1 99 ? 5.743 3.082 9.875 1.00 95.81 99 VAL A N 1
ATOM 737 C CA . VAL A 1 99 ? 4.778 3.909 9.138 1.00 95.81 99 VAL A CA 1
ATOM 738 C C . VAL A 1 99 ? 5.451 5.107 8.477 1.00 95.81 99 VAL A C 1
ATOM 740 O O . VAL A 1 99 ? 6.491 5.577 8.930 1.00 95.81 99 VAL A O 1
ATOM 743 N N . ASN A 1 100 ? 4.871 5.603 7.392 1.00 93.56 100 ASN A N 1
ATOM 744 C CA . ASN A 1 100 ? 5.402 6.721 6.617 1.00 93.56 100 ASN A CA 1
ATOM 745 C C . ASN A 1 100 ? 4.608 8.020 6.861 1.00 93.56 100 ASN A C 1
ATOM 747 O O . ASN A 1 100 ? 3.639 8.058 7.619 1.00 93.56 100 ASN A O 1
ATOM 751 N N . LYS A 1 101 ? 5.022 9.106 6.200 1.00 91.94 101 LYS A N 1
ATOM 752 C CA . LYS A 1 101 ? 4.375 10.419 6.331 1.00 91.94 101 LYS A CA 1
ATOM 753 C C . LYS A 1 101 ? 2.903 10.402 5.892 1.00 91.94 101 LYS A C 1
ATOM 755 O O . LYS A 1 101 ? 2.070 11.009 6.557 1.00 91.94 101 LYS A O 1
ATOM 760 N N . ASP A 1 102 ? 2.571 9.658 4.837 1.00 92.88 102 ASP A N 1
ATOM 761 C CA . ASP A 1 102 ? 1.188 9.535 4.351 1.00 92.88 102 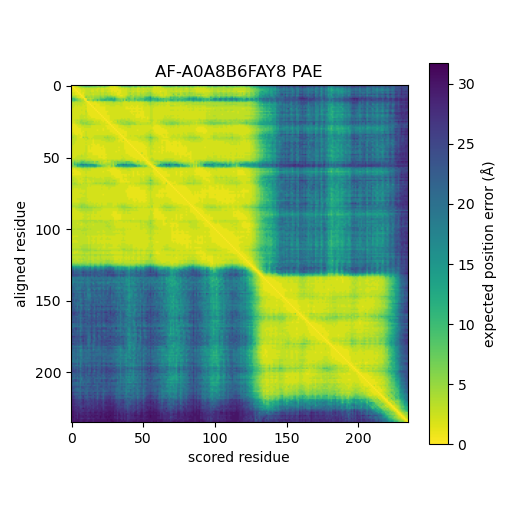ASP A CA 1
ATOM 762 C C . ASP A 1 102 ? 0.276 8.908 5.416 1.00 92.88 102 ASP A C 1
ATOM 764 O O . ASP A 1 102 ? -0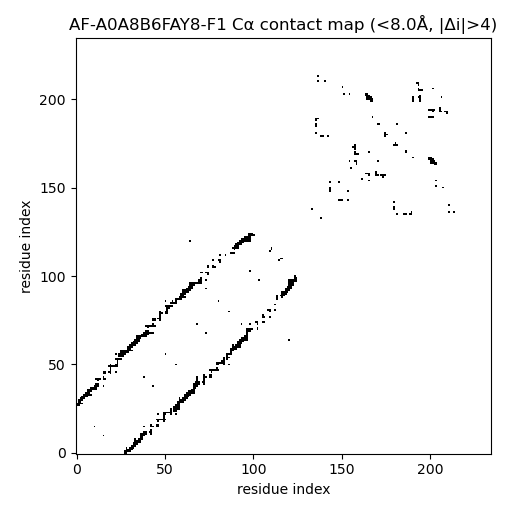.874 9.316 5.591 1.00 92.88 102 ASP A O 1
ATOM 768 N N . PHE A 1 103 ? 0.800 7.935 6.170 1.00 96.38 103 PHE A N 1
ATOM 769 C CA . PHE A 1 103 ? 0.099 7.364 7.314 1.00 96.38 103 PHE A CA 1
ATOM 770 C C . PHE A 1 103 ? -0.128 8.398 8.429 1.00 96.38 103 PHE A C 1
ATOM 772 O O . PHE A 1 103 ? -1.231 8.481 8.970 1.00 96.38 103 PHE A O 1
ATOM 779 N N . GLU A 1 104 ? 0.878 9.206 8.780 1.00 95.38 104 GLU A N 1
ATOM 780 C CA . GLU A 1 104 ? 0.697 10.263 9.786 1.00 95.38 104 GLU A CA 1
ATOM 781 C C . GLU A 1 104 ? -0.384 11.268 9.369 1.00 95.38 104 GLU A C 1
ATOM 783 O O . GLU A 1 104 ? -1.174 11.716 10.203 1.00 95.38 104 GLU A O 1
ATOM 788 N N . GLU A 1 105 ? -0.435 11.621 8.084 1.00 96.19 105 GLU A N 1
ATOM 789 C CA . GLU A 1 105 ? -1.418 12.553 7.533 1.00 96.19 105 GLU A CA 1
ATOM 790 C C . GLU A 1 105 ? -2.841 11.984 7.578 1.00 96.19 105 GLU A C 1
ATOM 792 O O . GLU A 1 105 ? -3.747 12.661 8.072 1.00 96.19 105 GLU A O 1
ATOM 797 N N . ILE A 1 106 ? -3.055 10.732 7.157 1.00 98.00 106 ILE A N 1
ATOM 798 C CA . ILE A 1 106 ? -4.388 10.117 7.258 1.00 98.00 106 ILE A CA 1
ATOM 799 C C . ILE A 1 106 ? -4.796 9.873 8.714 1.00 98.00 106 ILE A C 1
ATOM 801 O O . ILE A 1 106 ? -5.967 10.016 9.064 1.00 98.00 106 ILE A O 1
ATOM 805 N N . PHE A 1 107 ? -3.853 9.551 9.601 1.00 97.81 107 PHE A N 1
ATOM 806 C CA . PHE A 1 107 ? -4.179 9.319 11.004 1.00 97.81 107 PHE A CA 1
ATOM 807 C C . PHE A 1 107 ? -4.598 10.608 11.732 1.00 97.81 107 PHE A C 1
ATOM 809 O O . PHE A 1 107 ? -5.423 10.551 12.645 1.00 97.81 107 PHE A O 1
ATOM 816 N N . LYS A 1 108 ? -4.111 11.784 11.305 1.00 97.88 108 LYS A N 1
ATOM 817 C CA . LYS A 1 108 ? -4.643 13.076 11.781 1.00 97.88 108 LYS A CA 1
ATOM 818 C C . LYS A 1 108 ? -6.130 13.222 11.460 1.00 97.88 108 LYS A C 1
ATOM 820 O O . LYS A 1 108 ? -6.895 13.555 12.357 1.00 97.88 108 LYS A O 1
ATOM 825 N N . GLN A 1 109 ? -6.545 12.872 10.243 1.00 98.12 109 GLN A N 1
ATOM 826 C CA . GLN A 1 109 ? -7.961 12.880 9.854 1.00 98.12 109 GLN A CA 1
ATOM 827 C C . GLN A 1 109 ? -8.769 11.866 10.677 1.00 98.12 109 GLN A C 1
ATOM 829 O O . GLN A 1 109 ? -9.867 12.162 11.142 1.00 98.12 109 GLN A O 1
ATOM 834 N N . VAL A 1 110 ? -8.210 10.677 10.942 1.00 97.81 110 VAL A N 1
ATOM 835 C CA . VAL A 1 110 ? -8.868 9.684 11.813 1.00 97.81 110 VAL A CA 1
ATOM 836 C C . VAL A 1 110 ? -9.087 10.242 13.219 1.00 97.81 110 VAL A C 1
ATOM 838 O O . VAL A 1 110 ? -10.137 9.995 13.803 1.00 97.81 110 VAL A O 1
ATOM 841 N N . LYS A 1 111 ? -8.143 11.020 13.763 1.00 97.75 111 LYS A N 1
ATOM 842 C CA . LYS A 1 111 ? -8.311 11.694 15.060 1.00 97.75 111 LYS A CA 1
ATOM 843 C C . LYS A 1 111 ? -9.372 12.791 15.045 1.00 97.75 111 LYS A C 1
ATOM 845 O O . LYS A 1 111 ? -9.989 13.022 16.077 1.00 97.75 111 LYS A O 1
ATOM 850 N N . GLU A 1 112 ? -9.592 13.461 13.920 1.00 97.62 112 GLU A N 1
ATOM 851 C CA . GLU A 1 112 ? -10.689 14.428 13.795 1.00 97.62 112 GLU A CA 1
ATOM 852 C C . GLU A 1 112 ? -12.050 13.725 13.899 1.00 97.62 112 GLU A C 1
ATOM 854 O O . GLU A 1 112 ? -12.941 14.215 14.590 1.00 97.62 112 GLU A O 1
ATOM 859 N N . GLN A 1 113 ? -12.187 12.538 13.294 1.00 96.31 113 GLN A N 1
ATOM 860 C CA . GLN A 1 113 ? -13.399 11.718 13.397 1.00 96.31 113 GLN A CA 1
ATOM 861 C C . GLN A 1 113 ? -13.530 11.004 14.754 1.00 96.31 113 GLN A C 1
ATOM 863 O O . GLN A 1 113 ? -14.630 10.906 15.296 1.00 96.31 113 GLN A O 1
ATOM 868 N N . LEU A 1 114 ? -12.424 10.501 15.313 1.00 96.75 114 LEU A N 1
ATOM 869 C CA . LEU A 1 114 ? -12.366 9.731 16.562 1.00 96.75 114 LEU A CA 1
ATOM 870 C C . LEU A 1 114 ? -11.352 10.359 17.540 1.00 96.75 114 LEU A C 1
ATOM 872 O O . LEU A 1 114 ? -10.240 9.847 17.693 1.00 96.75 114 LEU A O 1
ATOM 876 N N . PRO A 1 115 ? -11.712 11.439 18.264 1.00 96.75 115 PRO A N 1
ATOM 877 C CA . PRO A 1 115 ? -10.762 12.221 19.071 1.00 96.75 115 PRO A CA 1
ATOM 878 C C . PRO A 1 115 ? -10.033 11.445 20.173 1.00 96.75 115 PRO A C 1
ATOM 880 O O . PRO A 1 115 ? -8.912 11.791 20.543 1.00 96.75 115 PRO A O 1
ATOM 883 N N . ASN A 1 116 ? -10.659 10.387 20.694 1.00 95.75 116 ASN A N 1
ATOM 884 C CA . ASN A 1 116 ? -10.125 9.587 21.799 1.00 95.75 116 ASN A CA 1
ATOM 885 C C . ASN A 1 116 ? -9.371 8.330 21.339 1.00 95.75 116 ASN A C 1
ATOM 887 O O . ASN A 1 116 ? -8.969 7.527 22.186 1.00 95.75 116 ASN A O 1
ATOM 891 N N . ILE A 1 117 ? -9.187 8.135 20.029 1.00 97.62 117 ILE A N 1
ATOM 892 C CA . ILE A 1 117 ? -8.552 6.925 19.511 1.00 97.62 117 ILE A CA 1
ATOM 893 C C . ILE A 1 117 ? -7.072 6.857 19.897 1.00 97.62 117 ILE A C 1
ATOM 895 O O . ILE A 1 117 ? -6.283 7.784 19.681 1.00 97.62 117 ILE A O 1
ATOM 899 N N . LYS A 1 118 ? -6.682 5.722 20.468 1.00 97.75 118 LYS A N 1
ATOM 900 C CA . LYS A 1 118 ? -5.296 5.387 20.788 1.00 97.75 118 LYS A CA 1
ATOM 901 C C . LYS A 1 118 ? -4.678 4.639 19.618 1.00 97.75 118 LYS A C 1
ATOM 903 O O . LYS A 1 118 ? -5.321 3.786 19.012 1.00 97.75 118 LYS A O 1
ATOM 908 N N . MET A 1 119 ? -3.419 4.936 19.320 1.00 96.19 119 MET A N 1
ATOM 909 C CA . MET A 1 119 ? -2.697 4.283 18.233 1.00 96.19 119 MET A CA 1
ATOM 910 C C . MET A 1 119 ? -1.278 3.941 18.664 1.00 96.19 119 MET A C 1
ATOM 912 O O . MET A 1 119 ? -0.603 4.759 19.292 1.00 96.19 119 MET A O 1
ATOM 916 N N . LYS A 1 120 ? -0.858 2.718 18.341 1.00 97.38 120 LYS A N 1
ATOM 917 C CA . LYS A 1 120 ? 0.511 2.224 18.509 1.00 97.38 120 LYS A CA 1
ATOM 918 C C . LYS A 1 120 ? 1.043 1.770 17.158 1.00 97.38 120 LYS A C 1
ATOM 920 O O . LYS A 1 120 ? 0.301 1.174 16.385 1.00 97.38 120 LYS A O 1
ATOM 925 N N . HIS A 1 121 ? 2.320 2.020 16.903 1.00 97.06 121 HIS A N 1
ATOM 926 C CA . HIS A 1 121 ? 3.039 1.562 15.716 1.00 97.06 121 HIS A CA 1
ATOM 927 C C . HIS A 1 121 ? 4.524 1.362 16.048 1.00 97.06 121 HIS A C 1
ATOM 929 O O . HIS A 1 121 ? 4.990 1.812 17.094 1.00 97.06 121 HIS A O 1
ATOM 935 N N . GLY A 1 122 ? 5.273 0.704 15.164 1.00 95.25 122 GLY A N 1
ATOM 936 C CA . GLY A 1 122 ? 6.699 0.394 15.340 1.00 95.25 122 GLY A CA 1
ATOM 937 C C . GLY A 1 122 ? 7.658 1.581 15.169 1.00 95.25 122 GLY A C 1
ATOM 938 O O . GLY A 1 122 ? 8.867 1.380 15.125 1.00 95.25 122 GLY A O 1
ATOM 939 N N . GLY A 1 123 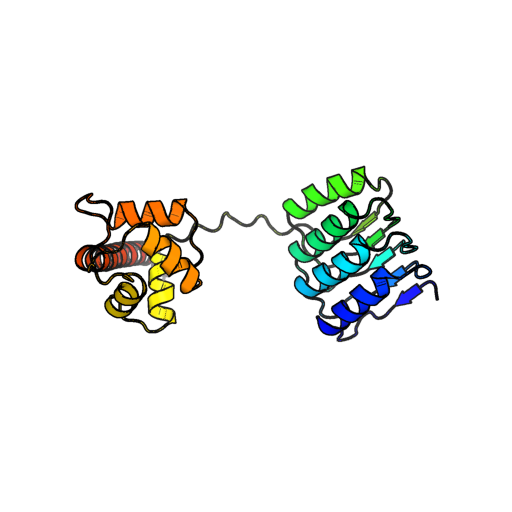? 7.143 2.808 15.057 1.00 95.56 123 GLY A N 1
ATOM 940 C CA . GLY A 1 123 ? 7.914 4.012 14.740 1.00 95.56 123 GLY A CA 1
ATOM 941 C C . GLY A 1 123 ? 7.752 4.467 13.290 1.00 95.56 123 GLY A C 1
ATOM 942 O O . GLY A 1 123 ? 6.959 3.906 12.530 1.00 95.56 123 GLY A O 1
ATOM 943 N N . MET A 1 124 ? 8.470 5.529 12.933 1.00 94.12 124 MET A N 1
ATOM 944 C CA . MET A 1 124 ? 8.491 6.067 11.573 1.00 94.12 124 MET A CA 1
ATOM 945 C C . MET A 1 124 ? 9.508 5.315 10.721 1.00 94.12 124 MET A C 1
ATOM 947 O O . MET A 1 124 ? 10.608 5.005 11.181 1.00 94.12 124 MET A O 1
ATOM 951 N N . GLU A 1 125 ? 9.154 5.058 9.465 1.00 90.19 125 GLU A N 1
ATOM 952 C CA . GLU A 1 125 ? 10.123 4.660 8.455 1.00 90.19 125 GLU A CA 1
ATOM 953 C C . GLU A 1 125 ? 11.249 5.705 8.402 1.00 90.19 125 GLU A C 1
ATOM 955 O O . GLU A 1 125 ? 10.981 6.913 8.473 1.00 90.19 125 GLU A O 1
ATOM 960 N N . PRO A 1 126 ? 12.517 5.276 8.276 1.00 85.06 126 PRO A N 1
ATOM 961 C CA . PRO A 1 126 ? 13.604 6.215 8.064 1.00 85.06 126 PRO A CA 1
ATOM 962 C C . PRO A 1 126 ? 13.305 7.048 6.811 1.00 85.06 126 PRO A C 1
ATOM 964 O O . PRO A 1 126 ? 12.769 6.501 5.841 1.00 85.06 126 PRO A O 1
ATOM 967 N N . PRO A 1 127 ? 13.650 8.351 6.801 1.00 74.06 127 PRO A N 1
ATOM 968 C CA . PRO A 1 127 ? 13.432 9.195 5.639 1.00 74.06 127 PRO A CA 1
ATOM 969 C C . PRO A 1 127 ? 14.087 8.535 4.429 1.00 74.06 127 PRO A C 1
ATOM 971 O O . PRO A 1 127 ? 15.313 8.427 4.340 1.00 74.06 127 PRO A O 1
ATOM 974 N N . GLN A 1 128 ? 13.254 8.041 3.513 1.00 66.44 128 GLN A N 1
ATOM 975 C CA . GLN A 1 128 ? 13.743 7.482 2.269 1.00 66.44 128 GLN A CA 1
ATOM 976 C C . GLN A 1 128 ? 14.376 8.650 1.517 1.00 66.44 128 GLN A C 1
ATOM 978 O O . GLN A 1 128 ? 13.704 9.638 1.214 1.00 66.44 128 GLN A O 1
ATOM 983 N N . LYS A 1 129 ? 15.683 8.565 1.234 1.00 62.44 129 LYS A N 1
ATOM 984 C CA . LYS A 1 129 ? 16.286 9.457 0.237 1.00 62.44 129 LYS A CA 1
ATOM 985 C C . LYS A 1 129 ? 15.404 9.360 -1.010 1.00 62.44 129 LYS A C 1
ATOM 987 O O . LYS A 1 129 ? 15.022 8.230 -1.336 1.00 62.44 129 LYS A O 1
ATOM 992 N N . PRO A 1 130 ? 15.056 10.478 -1.674 1.00 59.06 130 PRO A N 1
ATOM 993 C CA . PRO A 1 130 ? 14.291 10.408 -2.908 1.00 59.06 130 PRO A CA 1
ATOM 994 C C . PRO A 1 130 ? 14.993 9.390 -3.798 1.00 59.06 130 PRO A C 1
ATOM 996 O O . PRO A 1 130 ? 16.176 9.551 -4.108 1.00 59.06 130 PRO A O 1
ATOM 999 N N . LYS A 1 131 ? 14.310 8.275 -4.092 1.00 58.22 131 LYS A N 1
ATOM 1000 C CA . LYS A 1 131 ? 14.847 7.284 -5.019 1.00 58.22 131 LYS A CA 1
ATOM 1001 C C . LYS A 1 131 ? 15.127 8.076 -6.284 1.00 58.22 131 LYS A C 1
ATOM 1003 O O . LYS A 1 131 ? 14.214 8.740 -6.776 1.00 58.22 131 LYS A O 1
ATOM 1008 N N . ALA A 1 132 ? 16.384 8.099 -6.730 1.00 66.50 132 ALA A N 1
ATOM 1009 C CA . ALA A 1 132 ? 16.731 8.765 -7.975 1.00 66.50 132 ALA A CA 1
ATOM 1010 C C . ALA A 1 132 ? 15.740 8.257 -9.023 1.00 66.50 132 ALA A C 1
ATOM 1012 O O . ALA A 1 132 ? 15.589 7.039 -9.164 1.00 66.50 132 ALA A O 1
ATOM 1013 N N . LYS A 1 133 ? 14.975 9.170 -9.636 1.00 71.69 133 LYS A N 1
ATOM 1014 C CA . LYS A 1 133 ? 13.994 8.787 -10.650 1.00 71.69 133 LYS A CA 1
ATOM 1015 C C . LYS A 1 133 ? 14.762 7.997 -11.703 1.00 71.69 133 LYS A C 1
ATOM 1017 O O . LYS A 1 133 ? 15.713 8.513 -12.286 1.00 71.69 133 LYS A O 1
ATOM 1022 N N . ILE A 1 134 ? 14.421 6.720 -11.845 1.00 80.25 134 ILE A N 1
ATOM 1023 C CA . ILE A 1 134 ? 15.046 5.863 -12.845 1.00 80.25 134 ILE A CA 1
ATOM 1024 C C . ILE A 1 134 ? 14.624 6.431 -14.192 1.00 80.25 134 ILE A C 1
ATOM 1026 O O . ILE A 1 134 ? 13.428 6.583 -14.431 1.00 80.25 134 ILE A O 1
ATOM 1030 N N . HIS A 1 135 ? 15.604 6.757 -15.027 1.00 88.25 135 HIS A N 1
ATOM 1031 C CA . HIS A 1 135 ? 15.365 7.312 -16.350 1.00 88.25 135 HIS A CA 1
ATOM 1032 C C . HIS A 1 135 ? 14.403 6.411 -17.155 1.00 88.25 135 HIS A C 1
ATOM 1034 O O . HIS A 1 135 ? 14.591 5.189 -17.123 1.00 88.25 135 HIS A O 1
ATOM 1040 N N . PRO A 1 136 ? 13.407 6.947 -17.882 1.00 89.81 136 PRO A N 1
ATOM 1041 C CA . PRO A 1 136 ? 12.450 6.142 -18.649 1.00 89.81 136 PRO A CA 1
ATOM 1042 C C . PRO A 1 136 ? 13.109 5.169 -19.634 1.00 89.81 136 PRO A C 1
ATOM 1044 O O . PRO A 1 136 ? 12.727 3.999 -19.672 1.00 89.81 136 PRO A O 1
ATOM 1047 N N . MET A 1 137 ? 14.188 5.590 -20.312 1.00 89.44 137 MET A N 1
ATOM 1048 C CA . MET A 1 137 ? 14.987 4.698 -21.170 1.00 89.44 137 MET A CA 1
ATOM 1049 C C . MET A 1 137 ? 15.492 3.456 -20.425 1.00 89.44 137 MET A C 1
ATOM 1051 O O . MET A 1 137 ? 15.424 2.353 -20.953 1.00 89.44 137 MET A O 1
ATOM 1055 N N . VAL A 1 138 ? 15.909 3.575 -19.158 1.00 87.81 138 VAL A N 1
ATOM 1056 C CA . VAL A 1 138 ? 16.338 2.411 -18.354 1.00 87.81 138 VAL A CA 1
ATOM 1057 C C . VAL A 1 138 ? 15.175 1.457 -18.106 1.00 87.81 138 VAL A C 1
ATOM 1059 O O . VAL A 1 138 ? 15.361 0.243 -18.122 1.00 87.81 138 VAL A O 1
ATOM 1062 N N . LYS A 1 139 ? 13.965 1.977 -17.869 1.00 89.38 139 LYS A N 1
ATOM 1063 C CA . LYS A 1 139 ? 12.776 1.136 -17.676 1.00 89.38 139 LYS A CA 1
ATOM 1064 C C . LYS A 1 139 ? 12.440 0.362 -18.953 1.00 89.38 139 LYS A C 1
ATOM 1066 O O . LYS A 1 139 ? 12.159 -0.832 -18.858 1.00 89.38 139 LYS A O 1
ATOM 1071 N N . LEU A 1 140 ? 12.527 1.024 -20.108 1.00 89.62 140 LEU A N 1
ATOM 1072 C CA . LEU A 1 140 ? 12.297 0.424 -21.421 1.00 89.62 140 LEU A CA 1
ATOM 1073 C C . LEU A 1 140 ? 13.312 -0.688 -21.711 1.00 89.62 140 LEU A C 1
ATOM 1075 O O . LEU A 1 140 ? 12.930 -1.826 -21.978 1.00 89.62 140 LEU A O 1
ATOM 1079 N N . MET A 1 141 ? 14.607 -0.399 -21.553 1.00 88.44 141 MET A N 1
ATOM 1080 C CA . MET A 1 141 ? 15.665 -1.380 -21.815 1.00 88.44 141 MET A CA 1
ATOM 1081 C C . MET A 1 141 ? 15.605 -2.565 -20.853 1.00 88.44 141 MET A C 1
ATOM 1083 O O . MET A 1 141 ? 15.681 -3.710 -21.290 1.00 88.44 141 MET A O 1
ATOM 1087 N N . ASN A 1 142 ? 15.358 -2.321 -19.562 1.00 88.00 142 ASN A N 1
ATOM 1088 C CA . ASN A 1 142 ? 15.174 -3.398 -18.589 1.00 88.00 142 ASN A CA 1
ATOM 1089 C C . ASN A 1 142 ? 14.003 -4.314 -18.960 1.00 88.00 142 ASN A C 1
ATOM 1091 O O . ASN A 1 142 ? 14.067 -5.515 -18.703 1.00 88.00 142 ASN A O 1
ATOM 1095 N N . TYR A 1 143 ? 12.921 -3.771 -19.525 1.00 89.88 143 TYR A N 1
ATOM 1096 C CA . TYR A 1 143 ? 11.806 -4.584 -20.000 1.00 89.88 143 TYR A CA 1
ATOM 1097 C C . TYR A 1 143 ? 12.222 -5.454 -21.190 1.00 89.88 143 TYR A C 1
ATOM 1099 O O . TYR A 1 143 ? 11.985 -6.664 -21.161 1.00 89.88 143 TYR A O 1
ATOM 1107 N N . ILE A 1 144 ? 12.864 -4.861 -22.200 1.00 89.69 144 ILE A N 1
ATOM 1108 C CA . ILE A 1 144 ? 13.326 -5.570 -23.402 1.00 89.69 144 ILE A CA 1
ATOM 1109 C C . ILE A 1 144 ? 14.273 -6.713 -23.008 1.00 89.69 144 ILE A C 1
ATOM 1111 O O . ILE A 1 144 ? 14.062 -7.860 -23.404 1.00 89.69 144 ILE A O 1
ATOM 1115 N N . GLU A 1 145 ? 15.253 -6.436 -22.143 1.00 87.94 145 GLU A N 1
ATOM 1116 C CA . GLU A 1 145 ? 16.214 -7.427 -21.649 1.00 87.94 145 GLU A CA 1
ATOM 1117 C C . GLU A 1 145 ? 15.549 -8.522 -20.808 1.00 87.94 145 GLU A C 1
ATOM 1119 O O . GLU A 1 145 ? 15.774 -9.712 -21.036 1.00 87.94 145 GLU A O 1
ATOM 1124 N N . LYS A 1 146 ? 14.691 -8.147 -19.851 1.00 89.12 146 LYS A N 1
ATOM 1125 C CA . LYS A 1 146 ? 14.019 -9.100 -18.955 1.00 89.12 146 LYS A CA 1
ATOM 1126 C C . LYS A 1 146 ? 13.111 -10.069 -19.709 1.00 89.12 146 LYS A C 1
ATOM 1128 O O . LYS A 1 146 ? 12.975 -11.217 -19.290 1.00 89.12 146 LYS A O 1
ATOM 1133 N N . ASN A 1 147 ? 12.488 -9.611 -20.791 1.00 89.00 147 ASN A N 1
ATOM 1134 C CA . ASN A 1 147 ? 11.634 -10.439 -21.640 1.00 89.00 147 ASN A CA 1
ATOM 1135 C C . ASN A 1 147 ? 12.406 -11.105 -22.791 1.00 89.00 147 ASN A C 1
ATOM 1137 O O . ASN A 1 147 ? 11.796 -11.795 -23.604 1.00 89.00 147 ASN A O 1
ATOM 1141 N N . ASN A 1 148 ? 13.736 -10.945 -22.843 1.00 90.56 148 ASN A N 1
ATOM 1142 C CA . ASN A 1 148 ? 14.608 -11.509 -23.872 1.00 90.56 148 ASN A CA 1
ATOM 1143 C C . ASN A 1 148 ? 14.148 -11.149 -25.302 1.00 90.56 148 ASN A C 1
ATOM 1145 O O . ASN A 1 148 ? 14.184 -11.984 -26.209 1.00 90.56 148 ASN A O 1
ATOM 1149 N N . LEU A 1 149 ? 13.680 -9.910 -25.476 1.00 90.69 149 LEU A N 1
ATOM 1150 C CA . LEU A 1 149 ? 13.211 -9.358 -26.745 1.00 90.69 149 LEU A CA 1
ATOM 1151 C C . LEU A 1 149 ? 14.372 -8.707 -27.497 1.00 90.69 149 LEU A C 1
ATOM 1153 O O . LEU A 1 149 ? 15.269 -8.120 -26.890 1.00 90.69 149 LEU A O 1
ATOM 1157 N N . LYS A 1 150 ?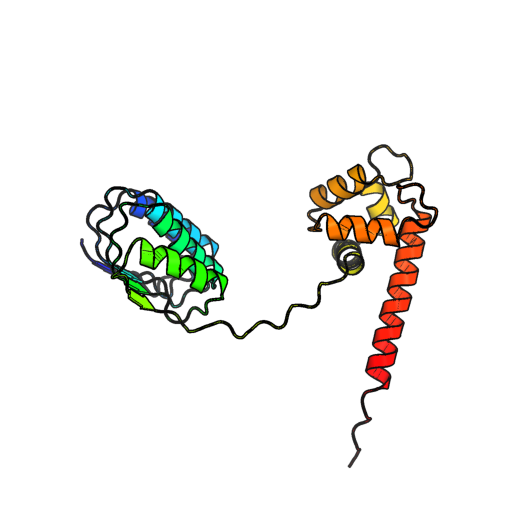 14.344 -8.752 -28.832 1.00 91.88 150 LYS A N 1
ATOM 1158 C CA . LYS A 1 150 ? 15.156 -7.826 -29.631 1.00 91.88 150 LYS A CA 1
ATOM 1159 C C . LYS A 1 150 ? 14.431 -6.491 -29.734 1.00 91.88 150 LYS A C 1
ATOM 1161 O O . LYS A 1 150 ? 13.206 -6.435 -29.681 1.00 91.88 150 LYS A O 1
ATOM 1166 N N . LEU A 1 151 ? 15.187 -5.424 -29.980 1.00 89.56 151 LEU A N 1
ATOM 1167 C CA . LEU A 1 151 ? 14.615 -4.089 -30.163 1.00 89.56 151 LEU A CA 1
ATOM 1168 C C . LEU A 1 151 ? 13.579 -4.047 -31.299 1.00 89.56 151 LEU A C 1
ATOM 1170 O O . LEU A 1 151 ? 12.548 -3.406 -31.163 1.00 89.56 151 LEU A O 1
ATOM 1174 N N . ILE A 1 152 ? 13.814 -4.801 -32.379 1.00 89.50 152 ILE A N 1
ATOM 1175 C CA . ILE A 1 152 ? 12.868 -4.932 -33.498 1.00 89.50 152 ILE A CA 1
ATOM 1176 C C . ILE A 1 152 ? 11.584 -5.681 -33.118 1.00 89.50 152 ILE A C 1
ATOM 1178 O O . ILE A 1 152 ? 10.508 -5.335 -33.600 1.00 89.50 152 ILE A O 1
ATOM 1182 N N . ASP A 1 153 ? 11.680 -6.680 -32.235 1.00 91.81 153 ASP A N 1
ATOM 1183 C CA . ASP A 1 153 ? 10.512 -7.430 -31.767 1.00 91.81 153 ASP A CA 1
ATOM 1184 C C . ASP A 1 153 ? 9.636 -6.526 -30.897 1.00 91.81 153 ASP A C 1
ATOM 1186 O O . ASP A 1 153 ? 8.416 -6.560 -31.000 1.00 91.81 153 ASP A O 1
ATOM 1190 N N . PHE A 1 154 ? 10.271 -5.694 -30.067 1.00 91.56 154 PHE A N 1
ATOM 1191 C CA . PHE A 1 154 ? 9.586 -4.699 -29.254 1.00 91.56 154 PHE A CA 1
ATOM 1192 C C . PHE A 1 154 ? 8.949 -3.598 -30.113 1.00 91.56 154 PHE A C 1
ATOM 1194 O O . PHE A 1 154 ? 7.774 -3.304 -29.935 1.00 91.56 154 PHE A O 1
ATOM 1201 N N . PHE A 1 155 ? 9.676 -3.059 -31.096 1.00 91.62 155 PHE A N 1
ATOM 1202 C CA . PHE A 1 155 ? 9.146 -2.076 -32.047 1.00 91.62 155 PHE A CA 1
ATOM 1203 C C . PHE A 1 155 ? 7.876 -2.592 -32.741 1.00 91.62 155 PHE A C 1
ATOM 1205 O O . PHE A 1 155 ? 6.838 -1.941 -32.713 1.00 91.62 155 PHE A O 1
ATOM 1212 N N . SER A 1 156 ? 7.928 -3.824 -33.256 1.00 91.31 156 SER A N 1
ATOM 1213 C CA . SER A 1 156 ? 6.799 -4.463 -33.951 1.00 91.31 156 SER A CA 1
ATOM 1214 C C . SER A 1 156 ? 5.602 -4.771 -33.039 1.00 91.31 156 SER A C 1
ATOM 1216 O O . SER A 1 156 ? 4.524 -5.094 -33.525 1.00 91.31 156 SER A O 1
ATOM 1218 N N . GLN A 1 157 ? 5.782 -4.761 -31.713 1.00 90.50 157 GLN A N 1
ATOM 1219 C CA . GLN A 1 157 ? 4.673 -4.914 -30.767 1.00 90.50 157 GLN A CA 1
ATOM 1220 C C . GLN A 1 157 ? 3.927 -3.600 -30.531 1.00 90.50 157 GLN A C 1
ATOM 1222 O O . GLN A 1 157 ? 2.751 -3.653 -30.151 1.00 90.50 157 GLN A O 1
ATOM 1227 N N . LEU A 1 158 ? 4.612 -2.467 -30.704 1.00 90.94 158 LEU A N 1
ATOM 1228 C CA . LEU A 1 158 ? 4.062 -1.127 -30.527 1.00 90.94 158 LEU A CA 1
ATOM 1229 C C . LEU A 1 158 ? 3.401 -0.624 -31.814 1.00 90.94 158 LEU A C 1
ATOM 1231 O O . LEU A 1 158 ? 2.267 -0.173 -31.740 1.00 90.94 158 LEU A O 1
ATOM 1235 N N . ASP A 1 159 ? 4.064 -0.783 -32.962 1.00 92.00 159 ASP A N 1
ATOM 1236 C CA . ASP A 1 159 ? 3.543 -0.441 -34.296 1.00 92.00 159 ASP A CA 1
ATOM 1237 C C . ASP A 1 159 ? 2.368 -1.371 -34.663 1.00 92.00 159 ASP A C 1
ATOM 1239 O O . ASP A 1 159 ? 2.560 -2.514 -35.096 1.00 92.00 159 ASP A O 1
ATOM 1243 N N . LYS A 1 160 ? 1.132 -0.927 -34.401 1.00 87.56 160 LYS A N 1
ATOM 1244 C CA . LYS A 1 160 ? -0.071 -1.758 -34.590 1.00 87.56 160 LYS A CA 1
ATOM 1245 C C . LYS A 1 160 ? -0.599 -1.663 -36.006 1.00 87.56 160 LYS A C 1
ATOM 1247 O O . LYS A 1 160 ? -1.190 -2.630 -36.500 1.00 87.56 160 LYS A O 1
ATOM 1252 N N . ASP A 1 161 ? -0.458 -0.496 -36.616 1.00 88.56 161 ASP A N 1
ATOM 1253 C CA . ASP A 1 161 ? -0.970 -0.232 -37.951 1.00 88.56 161 ASP A CA 1
ATOM 1254 C C . ASP A 1 161 ? 0.018 -0.632 -39.062 1.00 88.56 161 ASP A C 1
ATOM 1256 O O . ASP A 1 161 ? -0.380 -0.743 -40.227 1.00 88.56 161 ASP A O 1
ATOM 1260 N N . GLY A 1 162 ? 1.260 -0.971 -38.698 1.00 87.44 162 GLY A N 1
ATOM 1261 C CA . GLY A 1 162 ? 2.310 -1.401 -39.614 1.00 87.44 162 GLY A CA 1
ATOM 1262 C C . GLY A 1 162 ? 2.910 -0.240 -40.402 1.00 87.44 162 GLY A C 1
ATOM 1263 O O . GLY A 1 162 ? 3.407 -0.457 -41.514 1.00 87.44 162 GLY A O 1
ATOM 1264 N N . SER A 1 163 ? 2.821 0.981 -39.872 1.00 89.50 163 SER A N 1
ATOM 1265 C CA . SER A 1 163 ? 3.335 2.205 -40.488 1.00 89.50 163 SER A CA 1
ATOM 1266 C C . SER A 1 163 ? 4.864 2.274 -40.507 1.00 89.50 163 SER A C 1
ATOM 1268 O O . SER A 1 163 ? 5.417 3.074 -41.262 1.00 89.50 163 SER A O 1
ATOM 1270 N N . MET A 1 164 ? 5.554 1.402 -39.758 1.00 88.00 164 MET A N 1
ATOM 1271 C CA . MET A 1 164 ? 6.998 1.457 -39.485 1.00 88.00 164 MET A CA 1
ATOM 1272 C C . MET A 1 164 ? 7.445 2.690 -38.688 1.00 88.00 164 MET A C 1
ATOM 1274 O O . MET A 1 164 ? 8.651 2.940 -38.575 1.00 88.00 164 MET A O 1
ATOM 1278 N N . CYS A 1 165 ? 6.493 3.404 -38.098 1.00 91.00 165 CYS A N 1
ATOM 1279 C CA . CYS A 1 165 ? 6.694 4.463 -37.124 1.00 91.00 165 CYS A CA 1
ATOM 1280 C C . CYS A 1 165 ? 5.852 4.138 -35.883 1.00 91.00 165 CYS A C 1
ATOM 1282 O O . CYS A 1 165 ? 4.960 3.298 -35.940 1.00 91.00 165 CYS A O 1
ATOM 1284 N N . ILE A 1 166 ? 6.173 4.742 -34.743 1.00 92.19 166 ILE A N 1
ATOM 1285 C CA . ILE A 1 166 ? 5.388 4.594 -33.518 1.00 92.19 166 ILE A CA 1
ATOM 1286 C C . ILE A 1 166 ? 4.912 5.973 -33.096 1.00 92.19 166 ILE A C 1
ATOM 1288 O O . ILE A 1 166 ? 5.713 6.796 -32.651 1.00 92.19 166 ILE A O 1
ATOM 1292 N N . SER A 1 167 ? 3.609 6.192 -33.202 1.00 91.38 167 SER A N 1
ATOM 1293 C CA . SER A 1 167 ? 2.971 7.422 -32.736 1.00 91.38 167 SER A CA 1
ATOM 1294 C C . SER A 1 167 ? 2.868 7.484 -31.208 1.00 91.38 167 SER A C 1
ATOM 1296 O O . SER A 1 167 ? 2.985 6.469 -30.515 1.00 91.38 167 SER A O 1
ATOM 1298 N N . TYR A 1 168 ? 2.589 8.673 -30.656 1.00 89.81 168 TYR A N 1
ATOM 1299 C CA . TYR A 1 168 ? 2.320 8.843 -29.217 1.00 89.81 168 TYR A CA 1
ATOM 1300 C C . TYR A 1 168 ? 1.272 7.846 -28.702 1.00 89.81 168 TYR A C 1
ATOM 1302 O O . TYR A 1 168 ? 1.482 7.199 -27.674 1.00 89.81 168 TYR A O 1
ATOM 1310 N N . ASP A 1 169 ? 0.154 7.715 -29.421 1.00 91.06 169 ASP A N 1
ATOM 1311 C CA . ASP A 1 169 ? -0.976 6.878 -29.013 1.00 91.06 169 ASP A CA 1
ATOM 1312 C C . ASP A 1 169 ? -0.592 5.389 -29.016 1.00 91.06 169 ASP A C 1
ATOM 1314 O O . ASP A 1 169 ? -0.921 4.655 -28.080 1.00 91.06 169 ASP A O 1
ATOM 1318 N N . GLU A 1 170 ? 0.163 4.942 -30.023 1.00 92.31 170 GLU A N 1
ATOM 1319 C CA . GLU A 1 170 ? 0.683 3.571 -30.094 1.00 92.31 170 GLU A CA 1
ATOM 1320 C C . GLU A 1 170 ? 1.728 3.289 -29.017 1.00 92.31 170 GLU A C 1
ATOM 1322 O O . GLU A 1 170 ? 1.767 2.189 -28.455 1.00 92.31 170 GLU A O 1
ATOM 1327 N N . PHE A 1 171 ? 2.549 4.283 -28.682 1.00 90.38 171 PHE A N 1
ATOM 1328 C CA . PHE A 1 171 ? 3.515 4.174 -27.602 1.00 90.38 171 PHE A CA 1
ATOM 1329 C C . PHE A 1 171 ? 2.807 4.069 -26.244 1.00 90.38 171 PHE A C 1
ATOM 1331 O O . PHE A 1 171 ? 3.085 3.140 -25.485 1.00 90.38 171 PHE A O 1
ATOM 1338 N N . GLU A 1 172 ? 1.848 4.955 -25.940 1.00 91.12 172 GLU A N 1
ATOM 1339 C CA . GLU A 1 172 ? 1.074 4.928 -24.688 1.00 91.12 172 GLU A CA 1
ATOM 1340 C C . GLU A 1 172 ? 0.306 3.603 -24.545 1.00 91.12 172 GLU A C 1
ATOM 1342 O O . GLU A 1 172 ? 0.460 2.898 -23.539 1.00 91.12 172 GLU A O 1
ATOM 1347 N N . GLN A 1 173 ? -0.450 3.210 -25.576 1.00 90.75 173 GLN A N 1
ATOM 1348 C CA . GLN A 1 173 ? -1.225 1.970 -25.570 1.00 90.75 173 GLN A CA 1
ATOM 1349 C C . GLN A 1 173 ? -0.321 0.735 -25.488 1.00 90.75 173 GLN A C 1
ATOM 1351 O O . GLN A 1 173 ? -0.567 -0.179 -24.695 1.00 90.75 173 GLN A O 1
ATOM 1356 N N . GLY A 1 174 ? 0.742 0.689 -26.289 1.00 90.69 174 GLY A N 1
ATOM 1357 C CA . GLY A 1 174 ? 1.641 -0.453 -26.341 1.00 90.69 174 GLY A CA 1
ATOM 1358 C C . GLY A 1 174 ? 2.419 -0.654 -25.038 1.00 90.69 174 GLY A C 1
ATOM 1359 O O . GLY A 1 174 ? 2.630 -1.797 -24.622 1.00 90.69 174 GLY A O 1
ATOM 1360 N N . LEU A 1 175 ? 2.786 0.419 -24.331 1.00 90.31 175 LEU A N 1
ATOM 1361 C CA . LEU A 1 175 ? 3.376 0.326 -22.992 1.00 90.31 175 LEU A CA 1
ATOM 1362 C C . LEU A 1 175 ? 2.379 -0.241 -21.969 1.00 90.31 175 LEU A C 1
ATOM 1364 O O . LEU A 1 175 ? 2.757 -1.104 -21.168 1.00 90.31 175 LEU A O 1
ATOM 1368 N N . GLU A 1 176 ? 1.115 0.193 -22.010 1.00 88.06 176 GLU A N 1
ATOM 1369 C CA . GLU A 1 176 ? 0.063 -0.301 -21.114 1.00 88.06 176 GLU A CA 1
ATOM 1370 C C . GLU A 1 176 ? -0.233 -1.793 -21.347 1.00 88.06 176 GLU A C 1
ATOM 1372 O O . GLU A 1 176 ? -0.233 -2.576 -20.390 1.00 88.06 176 GLU A O 1
ATOM 1377 N N . GLU A 1 177 ? -0.385 -2.214 -22.607 1.00 87.88 177 GLU A N 1
ATOM 1378 C CA . GLU A 1 177 ? -0.609 -3.616 -22.996 1.00 87.88 177 GLU A CA 1
ATOM 1379 C C . GLU A 1 177 ? 0.529 -4.540 -22.538 1.00 87.88 177 GLU A C 1
ATOM 1381 O O . GLU A 1 177 ? 0.294 -5.667 -22.093 1.00 87.88 177 GLU A O 1
ATOM 1386 N N . ASN A 1 178 ? 1.768 -4.049 -22.594 1.00 84.88 178 ASN A N 1
ATOM 1387 C CA . ASN A 1 178 ? 2.955 -4.781 -22.160 1.00 84.88 178 ASN A CA 1
ATOM 1388 C C . ASN A 1 178 ? 3.212 -4.694 -20.643 1.00 84.88 178 ASN A C 1
ATOM 1390 O O . ASN A 1 178 ? 4.175 -5.280 -20.136 1.00 84.88 178 ASN A O 1
ATOM 1394 N N . GLY A 1 179 ? 2.353 -3.991 -19.896 1.00 85.25 179 GLY A N 1
ATOM 1395 C CA . GLY A 1 179 ? 2.451 -3.831 -18.445 1.00 85.25 179 GLY A CA 1
ATOM 1396 C C . GLY A 1 179 ? 3.619 -2.949 -17.991 1.00 85.25 179 GLY A C 1
ATOM 1397 O O . GLY A 1 179 ? 4.053 -3.045 -16.835 1.00 85.25 179 GLY A O 1
ATOM 1398 N N . ILE A 1 180 ? 4.147 -2.102 -18.878 1.00 88.25 180 ILE A N 1
ATOM 1399 C CA . ILE A 1 180 ? 5.239 -1.171 -18.595 1.00 88.25 180 ILE A CA 1
ATOM 1400 C C . ILE A 1 180 ? 4.640 0.109 -18.011 1.00 88.25 180 ILE A C 1
ATOM 1402 O O . ILE A 1 180 ? 3.929 0.856 -18.670 1.00 88.25 180 ILE A O 1
ATOM 1406 N N . LYS A 1 181 ? 4.939 0.378 -16.738 1.00 85.44 181 LYS A N 1
ATOM 1407 C CA . LYS A 1 181 ? 4.395 1.541 -16.025 1.00 85.44 181 LYS A CA 1
ATOM 1408 C C . LYS A 1 181 ? 5.288 2.766 -16.203 1.00 85.44 181 LYS A C 1
ATOM 1410 O O . LYS A 1 181 ? 6.240 2.943 -15.432 1.00 85.44 181 LYS A O 1
ATOM 1415 N N . LEU A 1 182 ? 4.951 3.596 -17.184 1.00 88.06 182 LEU A N 1
ATOM 1416 C CA . LEU A 1 182 ? 5.481 4.950 -17.348 1.00 88.06 182 LEU A CA 1
ATOM 1417 C C . LEU A 1 182 ? 4.393 5.988 -17.056 1.00 88.06 182 LEU A C 1
ATOM 1419 O O . LEU A 1 182 ? 3.211 5.723 -17.267 1.00 88.06 182 LEU A O 1
ATOM 1423 N N . THR A 1 183 ? 4.779 7.143 -16.512 1.00 89.75 183 THR A N 1
ATOM 1424 C CA . THR A 1 183 ? 3.873 8.3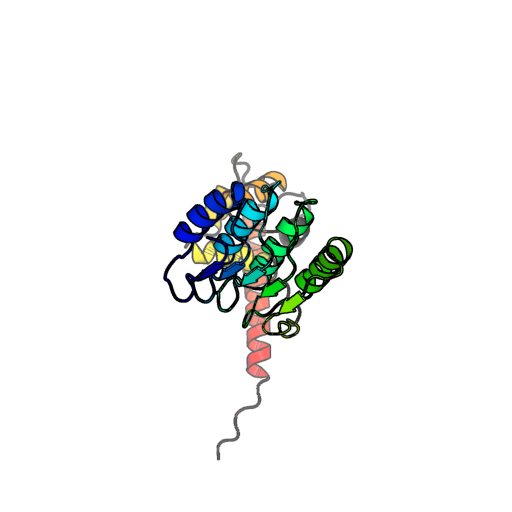02 -16.426 1.00 89.75 183 THR A CA 1
ATOM 1425 C C . THR A 1 183 ? 3.862 9.071 -17.746 1.00 89.75 183 THR A C 1
ATOM 1427 O O . THR A 1 183 ? 4.747 8.881 -18.578 1.00 89.75 183 THR A O 1
ATOM 1430 N N . LYS A 1 184 ? 2.890 9.969 -17.936 1.00 87.88 184 LYS A N 1
ATOM 1431 C CA . LYS A 1 184 ? 2.814 10.802 -19.147 1.00 87.88 184 LYS A CA 1
ATOM 1432 C C . LYS A 1 184 ? 4.079 11.627 -19.356 1.00 87.88 184 LYS A C 1
ATOM 1434 O O . LYS A 1 184 ? 4.626 11.631 -20.446 1.00 87.88 184 LYS A O 1
ATOM 1439 N N . GLU A 1 185 ? 4.610 12.200 -18.279 1.00 88.19 185 GLU A N 1
ATOM 1440 C CA . GLU A 1 185 ? 5.858 12.968 -18.314 1.00 88.19 185 GLU A CA 1
ATOM 1441 C C . GLU A 1 185 ? 7.070 12.091 -18.672 1.00 88.19 185 GLU A C 1
ATOM 1443 O O . GLU A 1 185 ? 8.049 12.571 -19.230 1.00 88.19 185 GLU A O 1
ATOM 1448 N N . GLU A 1 186 ? 7.037 10.800 -18.328 1.00 90.94 186 GLU A N 1
ATOM 1449 C CA . GLU A 1 186 ? 8.094 9.854 -18.694 1.00 90.94 186 GLU A CA 1
ATOM 1450 C C . GLU A 1 186 ? 8.002 9.416 -20.160 1.00 90.94 186 GLU A C 1
ATOM 1452 O O . GLU A 1 186 ? 9.035 9.123 -20.753 1.00 90.94 186 GLU A O 1
ATOM 1457 N N . ILE A 1 187 ? 6.794 9.369 -20.729 1.00 90.75 187 ILE A N 1
ATOM 1458 C CA . ILE A 1 187 ? 6.557 9.089 -22.152 1.00 90.75 187 ILE A CA 1
ATOM 1459 C C . ILE A 1 187 ? 6.962 10.291 -23.006 1.00 90.75 187 ILE A C 1
ATOM 1461 O O . ILE A 1 187 ? 7.706 10.123 -23.964 1.00 90.75 187 ILE A O 1
ATOM 1465 N N . GLU A 1 188 ? 6.539 11.497 -22.623 1.00 90.19 188 GLU A N 1
ATOM 1466 C CA . GLU A 1 188 ? 6.926 12.745 -23.294 1.00 90.19 188 GLU A CA 1
ATOM 1467 C C . GLU A 1 188 ? 8.450 12.899 -23.329 1.00 90.19 188 GLU A C 1
ATOM 1469 O O . GLU A 1 188 ? 9.014 13.153 -24.387 1.00 90.19 188 GLU A O 1
ATOM 1474 N N . LEU A 1 189 ? 9.131 12.624 -22.209 1.00 90.31 189 LEU A N 1
ATOM 1475 C CA . LEU A 1 189 ? 10.594 12.637 -22.161 1.00 90.31 189 LEU A CA 1
ATOM 1476 C C . LEU A 1 189 ? 11.232 11.607 -23.111 1.00 90.31 189 LEU A C 1
ATOM 1478 O O . LEU A 1 189 ? 12.291 11.876 -23.663 1.00 90.31 189 LEU A O 1
ATOM 1482 N N . LEU A 1 190 ? 10.631 10.425 -23.291 1.00 91.12 190 LEU A N 1
ATOM 1483 C CA . LEU A 1 190 ? 11.145 9.427 -24.238 1.00 91.12 190 LEU A CA 1
ATOM 1484 C C . LEU A 1 190 ? 10.985 9.875 -25.683 1.00 91.12 190 LEU A C 1
ATOM 1486 O O . LEU A 1 190 ? 11.902 9.674 -26.468 1.00 91.12 190 LEU A O 1
ATOM 1490 N N . LEU A 1 191 ? 9.837 10.458 -26.016 1.00 90.19 191 LEU A N 1
ATOM 1491 C CA . LEU A 1 191 ? 9.573 10.969 -27.354 1.00 90.19 191 LEU A CA 1
ATOM 1492 C C . LEU A 1 191 ? 10.545 12.099 -27.683 1.00 90.19 191 LEU A C 1
ATOM 1494 O O . LEU A 1 191 ? 11.241 12.001 -28.680 1.00 90.19 191 LEU A O 1
ATOM 1498 N N . GLU A 1 192 ? 10.701 13.081 -26.790 1.00 89.44 192 GLU A N 1
ATOM 1499 C CA . GLU A 1 192 ? 11.665 14.180 -26.960 1.00 89.44 192 GLU A CA 1
ATOM 1500 C C . GLU A 1 192 ? 13.121 13.706 -27.127 1.00 89.44 192 GLU A C 1
ATOM 1502 O O . GLU A 1 192 ? 13.924 14.392 -27.756 1.00 89.44 192 GLU A O 1
ATOM 1507 N N . GLU A 1 193 ? 13.493 12.571 -26.530 1.00 90.31 193 GLU A N 1
ATOM 1508 C CA . GLU A 1 193 ? 14.846 12.016 -26.638 1.00 90.31 193 GLU A CA 1
ATOM 1509 C C . GLU A 1 193 ? 15.059 11.117 -27.861 1.00 90.31 193 GLU A C 1
ATOM 1511 O O . GLU A 1 193 ? 16.206 10.928 -28.269 1.00 90.31 193 GLU A O 1
ATOM 1516 N N . LEU A 1 194 ? 13.997 10.511 -28.394 1.00 90.69 194 LEU A N 1
ATOM 1517 C CA . LEU A 1 194 ? 14.072 9.547 -29.492 1.00 90.69 194 LEU A CA 1
ATOM 1518 C C . LEU A 1 194 ? 13.767 10.192 -30.846 1.00 90.69 194 LEU A C 1
ATOM 1520 O O . LEU A 1 194 ? 14.515 9.946 -31.790 1.00 90.69 194 LEU A O 1
ATOM 1524 N N . ASP A 1 195 ? 12.724 11.020 -30.917 1.00 92.25 195 ASP A N 1
ATOM 1525 C CA . ASP A 1 195 ? 12.296 11.754 -32.113 1.00 92.25 195 ASP A CA 1
ATOM 1526 C C . ASP A 1 195 ? 13.351 12.812 -32.475 1.00 92.25 195 ASP A C 1
ATOM 1528 O O . ASP A 1 195 ? 13.427 13.904 -31.904 1.00 92.25 195 ASP A O 1
ATOM 1532 N N . SER A 1 196 ? 14.252 12.438 -33.380 1.00 88.38 196 SER A N 1
ATOM 1533 C CA . SER A 1 196 ? 15.436 13.232 -33.709 1.00 88.38 196 SER A CA 1
ATOM 1534 C C . SER A 1 196 ? 15.168 14.198 -34.855 1.00 88.38 196 SER A C 1
ATOM 1536 O O . SER A 1 196 ? 15.865 15.214 -34.975 1.00 88.38 196 SER A O 1
ATOM 1538 N N . ASP A 1 197 ? 14.207 13.873 -35.719 1.00 88.44 197 ASP A N 1
ATOM 1539 C CA . ASP A 1 197 ? 13.817 14.717 -36.844 1.00 88.44 197 ASP A CA 1
ATOM 1540 C C . ASP A 1 197 ? 12.612 15.629 -36.545 1.00 88.44 197 ASP A C 1
ATOM 1542 O O . ASP A 1 197 ? 12.404 16.614 -37.266 1.00 88.44 1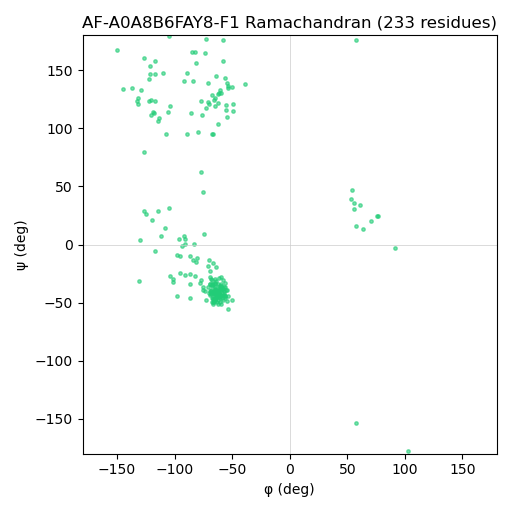97 ASP A O 1
ATOM 1546 N N . GLY A 1 198 ? 11.941 15.414 -35.411 1.00 87.50 198 GLY A N 1
ATOM 1547 C CA . GLY A 1 198 ? 10.878 16.253 -34.872 1.00 87.50 198 GLY A CA 1
ATOM 1548 C C . GLY A 1 198 ? 9.549 16.072 -35.595 1.00 87.50 198 GLY A C 1
ATOM 1549 O O . GLY A 1 198 ? 8.762 17.028 -35.642 1.00 87.50 198 GLY A O 1
ATOM 1550 N N . ASP A 1 199 ? 9.327 14.919 -36.229 1.00 88.62 199 ASP A N 1
ATOM 1551 C CA . ASP A 1 199 ? 8.093 14.626 -36.956 1.00 88.62 199 ASP A CA 1
ATOM 1552 C C . ASP A 1 199 ? 6.934 14.190 -36.038 1.00 88.62 199 ASP A C 1
ATOM 1554 O O . ASP A 1 199 ? 5.770 14.261 -36.450 1.00 88.62 199 ASP A O 1
ATOM 1558 N N . GLY A 1 200 ? 7.233 13.903 -34.766 1.00 84.38 200 GLY A N 1
ATOM 1559 C CA . GLY A 1 200 ? 6.279 13.530 -33.728 1.00 84.38 200 GLY A CA 1
ATOM 1560 C C . GLY A 1 200 ? 6.045 12.025 -33.592 1.00 84.38 200 GLY A C 1
ATOM 1561 O O . GLY A 1 200 ? 5.312 11.627 -32.680 1.00 84.38 200 GLY A O 1
ATOM 1562 N N . ASP A 1 201 ? 6.668 11.210 -34.442 1.00 90.19 201 ASP A N 1
ATOM 1563 C CA . ASP A 1 201 ? 6.626 9.754 -34.400 1.00 90.19 201 ASP A CA 1
ATOM 1564 C C . ASP A 1 201 ? 8.040 9.189 -34.149 1.00 90.19 201 ASP A C 1
ATOM 1566 O O . ASP A 1 201 ? 9.049 9.840 -34.380 1.00 90.19 201 ASP A O 1
ATOM 1570 N N . ILE A 1 202 ? 8.148 7.958 -33.637 1.00 91.94 202 ILE A N 1
ATOM 1571 C CA . ILE A 1 202 ? 9.449 7.286 -33.469 1.00 91.94 202 ILE A CA 1
ATOM 1572 C C . ILE A 1 202 ? 9.600 6.211 -34.534 1.00 91.94 202 ILE A C 1
ATOM 1574 O O . ILE A 1 202 ? 8.928 5.176 -34.490 1.00 91.94 202 ILE A O 1
ATOM 1578 N N . ASN A 1 203 ? 10.550 6.377 -35.444 1.00 92.31 203 ASN A N 1
ATOM 1579 C CA . ASN A 1 203 ? 10.902 5.320 -36.385 1.00 92.31 203 ASN A CA 1
ATOM 1580 C C . ASN A 1 203 ? 11.923 4.326 -35.788 1.00 92.31 203 ASN A C 1
ATOM 1582 O O . ASN A 1 203 ? 12.571 4.552 -34.761 1.00 92.31 203 ASN A O 1
ATOM 1586 N N . PHE A 1 204 ? 12.099 3.169 -36.437 1.00 90.69 204 PHE A N 1
ATOM 1587 C CA . PHE A 1 204 ? 13.014 2.138 -35.924 1.00 90.69 204 PHE A CA 1
ATOM 1588 C C . PHE A 1 204 ? 14.467 2.629 -35.798 1.00 90.69 204 PHE A C 1
ATOM 1590 O O . PHE A 1 204 ? 15.197 2.195 -34.902 1.00 90.69 204 PHE A O 1
ATOM 1597 N N . SER A 1 205 ? 14.906 3.512 -36.700 1.00 89.62 205 SER A N 1
ATOM 1598 C CA . SER A 1 205 ? 16.284 4.008 -36.705 1.00 89.62 205 SER A CA 1
ATOM 1599 C C . SER A 1 205 ? 16.563 4.946 -35.532 1.00 89.62 205 SER A C 1
ATOM 1601 O O . SER A 1 205 ? 17.629 4.854 -34.921 1.00 89.62 205 SER A O 1
ATOM 1603 N N . GLU A 1 206 ? 15.582 5.755 -35.152 1.00 92.38 206 GLU A N 1
ATOM 1604 C CA . GLU A 1 206 ? 15.607 6.618 -33.974 1.00 92.38 206 GLU A CA 1
ATOM 1605 C C . GLU A 1 206 ? 15.642 5.807 -32.687 1.00 92.38 206 GLU A C 1
ATOM 1607 O O . GLU A 1 206 ? 16.538 5.988 -31.862 1.00 92.38 206 GLU A O 1
ATOM 1612 N N . LEU A 1 207 ? 14.762 4.808 -32.563 1.00 89.25 207 LEU A N 1
ATOM 1613 C CA . LEU A 1 207 ? 14.760 3.915 -31.406 1.00 89.25 207 LEU A CA 1
ATOM 1614 C C . LEU A 1 207 ? 16.107 3.181 -31.240 1.00 89.25 207 LEU A C 1
ATOM 1616 O O . LEU A 1 207 ? 16.625 3.047 -30.127 1.00 89.25 207 LEU A O 1
ATOM 1620 N N . ALA A 1 208 ? 16.697 2.705 -32.341 1.00 89.50 208 ALA A N 1
ATOM 1621 C CA . ALA A 1 208 ? 17.991 2.021 -32.331 1.00 89.50 208 ALA A CA 1
ATOM 1622 C C . ALA A 1 208 ? 19.164 2.957 -31.999 1.00 89.50 208 ALA A C 1
ATOM 1624 O O . ALA A 1 208 ? 20.076 2.569 -31.254 1.00 89.50 208 ALA A O 1
ATOM 1625 N N . THR A 1 209 ? 19.137 4.179 -32.529 1.00 89.69 209 THR A N 1
ATOM 1626 C CA . THR A 1 209 ? 20.156 5.202 -32.267 1.00 89.69 209 THR A CA 1
ATOM 1627 C C . THR A 1 209 ? 20.094 5.634 -30.808 1.00 89.69 209 THR A C 1
ATOM 1629 O O . THR A 1 209 ? 21.090 5.494 -30.096 1.00 89.69 209 THR A O 1
ATOM 1632 N N . GLY A 1 210 ? 18.908 5.993 -30.314 1.00 87.06 210 GLY A N 1
ATOM 1633 C CA . GLY A 1 210 ? 18.697 6.365 -28.918 1.00 87.06 210 GLY A CA 1
ATOM 1634 C C . GLY A 1 210 ? 19.089 5.258 -27.936 1.00 87.06 210 GLY A C 1
ATOM 1635 O O . GLY A 1 210 ? 19.716 5.533 -26.913 1.00 87.06 210 GLY A O 1
ATOM 1636 N N . HIS A 1 211 ? 18.820 3.982 -28.252 1.00 86.25 211 HIS A N 1
ATOM 1637 C CA . HIS A 1 211 ? 19.319 2.862 -27.441 1.00 86.25 211 HIS A CA 1
ATOM 1638 C C . HIS A 1 211 ? 20.851 2.843 -27.344 1.00 86.25 211 HIS A C 1
ATOM 1640 O O . HIS A 1 211 ? 21.407 2.666 -26.255 1.00 86.25 211 HIS A O 1
ATOM 1646 N N . THR A 1 212 ? 21.527 3.015 -28.479 1.00 86.56 212 THR A N 1
ATOM 1647 C CA . THR A 1 212 ? 22.991 2.963 -28.567 1.00 86.56 212 THR A CA 1
ATOM 1648 C C . THR A 1 212 ? 23.621 4.123 -27.801 1.00 86.56 212 THR A C 1
ATOM 1650 O O . THR A 1 212 ? 24.465 3.899 -26.933 1.00 86.56 212 THR A O 1
ATOM 1653 N N . GLU A 1 213 ? 23.153 5.347 -28.040 1.00 85.88 213 GLU A N 1
ATOM 1654 C CA . GLU A 1 213 ? 23.656 6.551 -27.375 1.00 85.88 213 GLU A CA 1
ATOM 1655 C C . GLU A 1 213 ? 23.421 6.515 -25.861 1.00 85.88 213 GLU A C 1
ATOM 1657 O O . GLU A 1 213 ? 24.309 6.847 -25.067 1.00 85.88 213 GLU A O 1
ATOM 1662 N N . PHE A 1 214 ? 22.247 6.044 -25.431 1.00 84.12 214 PHE A N 1
ATOM 1663 C CA . PHE A 1 214 ? 21.932 5.895 -24.014 1.00 84.12 214 PHE A CA 1
ATOM 1664 C C . PHE A 1 214 ? 22.868 4.890 -23.326 1.00 84.12 214 PHE A C 1
ATOM 1666 O O . PHE A 1 214 ? 23.354 5.127 -22.210 1.00 84.12 214 PHE A O 1
ATOM 1673 N N . LYS A 1 215 ? 23.164 3.774 -23.999 1.00 82.31 215 LYS A N 1
ATOM 1674 C CA . LYS A 1 215 ? 24.091 2.754 -23.504 1.00 82.31 215 LYS A CA 1
ATOM 1675 C C . LYS A 1 215 ? 25.517 3.294 -23.386 1.00 82.31 215 LYS A C 1
ATOM 1677 O O . LYS A 1 215 ? 26.128 3.171 -22.329 1.00 82.31 215 LYS A O 1
ATOM 1682 N N . GLU A 1 216 ? 26.019 3.983 -24.407 1.00 82.81 216 GLU A N 1
ATOM 1683 C CA . GLU A 1 216 ? 27.350 4.602 -24.364 1.00 82.81 216 GLU A CA 1
ATOM 1684 C C . GLU A 1 216 ? 27.460 5.650 -23.250 1.00 82.81 216 GLU A C 1
ATOM 1686 O O . GLU A 1 216 ? 28.437 5.682 -22.496 1.00 82.81 216 GLU A O 1
ATOM 1691 N N . ARG A 1 217 ? 26.434 6.492 -23.085 1.00 80.06 217 ARG A N 1
ATOM 1692 C CA . ARG A 1 217 ? 26.394 7.514 -22.032 1.00 80.06 217 ARG A CA 1
ATOM 1693 C C . ARG A 1 217 ? 26.433 6.898 -20.633 1.00 80.06 217 ARG A C 1
ATOM 1695 O O . ARG A 1 217 ? 27.140 7.405 -19.760 1.00 80.06 217 ARG A O 1
ATOM 1702 N N . THR A 1 218 ? 25.698 5.812 -20.411 1.00 73.81 218 THR A N 1
ATOM 1703 C CA . THR A 1 218 ? 25.649 5.128 -19.110 1.00 73.81 218 THR A CA 1
ATOM 1704 C C . THR A 1 218 ? 26.926 4.337 -18.810 1.00 73.81 218 THR A C 1
ATOM 1706 O O . THR A 1 218 ? 27.442 4.427 -17.690 1.00 73.81 218 THR A O 1
ATOM 1709 N N . ASP A 1 219 ? 27.508 3.663 -19.803 1.00 76.19 219 ASP A N 1
ATOM 1710 C CA . ASP A 1 219 ? 28.791 2.958 -19.675 1.00 76.19 219 ASP A CA 1
ATOM 1711 C C . ASP A 1 219 ? 29.951 3.926 -19.379 1.00 76.19 219 ASP A C 1
ATOM 1713 O O . ASP A 1 219 ? 30.801 3.660 -18.519 1.00 76.19 219 ASP A O 1
ATOM 1717 N N . ASN A 1 220 ? 29.947 5.105 -20.007 1.00 70.44 220 ASN A N 1
ATOM 1718 C CA . ASN A 1 220 ? 30.939 6.152 -19.761 1.00 70.44 220 ASN A CA 1
ATOM 1719 C C . ASN A 1 220 ? 30.849 6.718 -18.333 1.00 70.44 220 ASN A C 1
ATOM 1721 O O . ASN A 1 220 ? 31.876 6.887 -17.670 1.00 70.44 220 ASN A O 1
ATOM 1725 N N . ILE A 1 221 ? 29.639 6.956 -17.813 1.00 63.78 221 ILE A N 1
ATOM 1726 C CA . ILE A 1 221 ? 29.438 7.423 -16.430 1.00 63.78 221 ILE A CA 1
ATOM 1727 C C . ILE A 1 221 ? 29.941 6.378 -15.421 1.00 63.78 221 ILE A C 1
ATOM 1729 O O . ILE A 1 221 ? 30.664 6.722 -14.483 1.00 63.78 221 ILE A O 1
ATOM 1733 N N . ASN A 1 222 ? 29.626 5.097 -15.630 1.00 59.75 222 ASN A N 1
ATOM 1734 C CA . ASN A 1 222 ? 30.083 4.014 -14.754 1.00 59.75 222 ASN A CA 1
ATOM 1735 C C . ASN A 1 222 ? 31.613 3.841 -14.787 1.00 59.75 222 ASN A C 1
ATOM 1737 O O . ASN A 1 222 ? 32.242 3.612 -13.749 1.00 59.75 222 ASN A O 1
ATOM 1741 N N . THR A 1 223 ? 32.233 4.023 -15.953 1.00 61.72 223 THR A N 1
ATOM 1742 C CA . THR A 1 223 ? 33.695 3.987 -16.112 1.00 61.72 223 THR A CA 1
ATOM 1743 C C . THR A 1 223 ? 34.381 5.141 -15.366 1.00 61.72 223 THR A C 1
ATOM 1745 O O . THR A 1 223 ? 35.383 4.936 -14.681 1.00 61.72 223 THR A O 1
ATOM 1748 N N . ILE A 1 224 ? 33.815 6.352 -15.403 1.00 58.78 224 ILE A N 1
ATOM 1749 C CA . ILE A 1 224 ? 34.356 7.525 -14.689 1.00 58.78 224 ILE A CA 1
ATOM 1750 C C . ILE A 1 224 ? 34.217 7.377 -13.162 1.00 58.78 224 ILE A C 1
ATOM 1752 O O . ILE A 1 224 ? 35.137 7.715 -12.408 1.00 58.78 224 ILE A O 1
ATOM 1756 N N . LEU A 1 225 ? 33.084 6.846 -12.690 1.00 52.19 225 LEU A N 1
ATOM 1757 C CA . LEU A 1 225 ? 32.819 6.630 -11.262 1.00 52.19 225 LEU A CA 1
ATOM 1758 C C . LEU A 1 225 ? 33.696 5.522 -10.657 1.00 52.19 225 LEU A C 1
ATOM 1760 O O . LEU A 1 225 ? 34.110 5.633 -9.501 1.00 52.19 225 LEU A O 1
ATOM 1764 N N . THR A 1 226 ? 34.022 4.483 -11.428 1.00 56.72 226 THR A N 1
ATOM 1765 C CA . THR A 1 226 ? 34.922 3.398 -10.996 1.00 56.72 226 THR A CA 1
ATOM 1766 C C . THR A 1 226 ? 36.399 3.799 -11.053 1.00 56.72 226 THR A C 1
ATOM 1768 O O . THR A 1 226 ? 37.163 3.407 -10.171 1.00 56.72 226 THR A O 1
ATOM 1771 N N . ALA A 1 227 ? 36.801 4.651 -12.003 1.00 55.91 227 ALA A N 1
ATOM 1772 C CA . ALA A 1 227 ? 38.165 5.183 -12.103 1.00 55.91 227 ALA A CA 1
ATOM 1773 C C . ALA A 1 227 ? 38.526 6.202 -11.000 1.00 55.91 227 ALA A C 1
ATOM 1775 O O . ALA A 1 227 ? 39.706 6.445 -10.747 1.00 55.91 227 ALA A O 1
ATOM 1776 N N . SER A 1 228 ? 37.523 6.780 -10.330 1.00 48.31 228 SER A N 1
ATOM 1777 C CA . SER A 1 228 ? 37.690 7.802 -9.286 1.00 48.31 228 SER A CA 1
ATOM 1778 C C . SER A 1 228 ? 37.752 7.233 -7.855 1.00 48.31 228 SER A C 1
ATOM 1780 O O . SER A 1 228 ? 37.927 7.990 -6.900 1.00 48.31 228 SER A O 1
ATOM 1782 N N . GLN A 1 229 ? 37.625 5.911 -7.673 1.00 44.31 229 GLN A N 1
ATOM 1783 C CA . GLN A 1 229 ? 37.823 5.260 -6.372 1.00 44.31 229 GLN A CA 1
ATOM 1784 C C . GLN A 1 229 ? 39.333 5.151 -6.071 1.00 44.31 229 GLN A C 1
ATOM 1786 O O . GLN A 1 229 ? 40.071 4.572 -6.874 1.00 44.31 229 GLN A O 1
ATOM 1791 N N . PRO A 1 230 ? 39.839 5.687 -4.941 1.00 48.56 230 PRO A N 1
ATOM 1792 C CA . PRO A 1 230 ? 41.256 5.586 -4.610 1.00 48.56 230 PRO A CA 1
ATOM 1793 C C . PRO A 1 230 ? 41.650 4.115 -4.436 1.00 48.56 230 PRO A C 1
ATOM 1795 O O . PRO A 1 230 ? 40.997 3.367 -3.707 1.00 48.56 230 PRO A O 1
ATOM 1798 N N . ARG A 1 231 ? 42.730 3.696 -5.113 1.00 54.53 231 ARG A N 1
ATOM 1799 C CA . ARG A 1 231 ? 43.292 2.346 -4.959 1.00 54.53 231 ARG A CA 1
ATOM 1800 C C . ARG A 1 231 ? 43.567 2.071 -3.473 1.00 54.53 231 ARG A C 1
ATOM 1802 O O . ARG A 1 231 ? 44.152 2.937 -2.817 1.00 54.53 231 ARG A O 1
ATOM 1809 N N . PRO A 1 232 ? 43.191 0.893 -2.943 1.00 47.31 232 PRO A N 1
ATOM 1810 C CA . PRO A 1 232 ? 43.502 0.545 -1.566 1.00 47.31 232 PRO A CA 1
ATOM 1811 C C . PRO A 1 232 ? 45.021 0.556 -1.377 1.00 47.31 232 PRO A C 1
ATOM 1813 O O . PRO A 1 232 ? 45.760 -0.018 -2.178 1.00 47.31 232 PRO A O 1
ATOM 1816 N N . LEU A 1 233 ? 45.474 1.246 -0.330 1.00 51.09 233 LEU A N 1
ATOM 1817 C CA . LEU A 1 233 ? 46.870 1.245 0.092 1.00 51.09 233 LEU A CA 1
ATOM 1818 C C . LEU A 1 233 ? 47.235 -0.187 0.492 1.00 51.09 233 LEU A C 1
ATOM 1820 O O . LEU A 1 233 ? 46.820 -0.675 1.542 1.00 51.09 233 LEU A O 1
ATOM 1824 N N . THR A 1 234 ? 47.971 -0.873 -0.376 1.00 59.66 234 THR A N 1
ATOM 1825 C CA . THR A 1 234 ? 48.590 -2.160 -0.061 1.00 59.66 234 THR A CA 1
ATOM 1826 C C . THR A 1 234 ? 49.592 -1.945 1.070 1.00 59.66 234 THR A C 1
ATOM 1828 O O . THR A 1 234 ? 50.483 -1.105 0.933 1.00 59.66 234 THR A O 1
ATOM 1831 N N . THR A 1 235 ? 49.391 -2.657 2.181 1.00 66.31 235 THR A N 1
ATOM 1832 C CA . THR A 1 235 ? 50.307 -2.708 3.334 1.00 66.31 235 THR A CA 1
ATOM 1833 C C . THR A 1 235 ? 51.485 -3.623 3.041 1.00 66.31 235 THR A C 1
ATOM 1835 O O . THR A 1 235 ? 51.250 -4.665 2.387 1.00 66.31 235 THR A O 1
#

Mean predicted aligned error: 12.02 Å

pLDDT: mean 88.77, std 11.07, range [44.31, 98.25]